Protein 2XZE (pdb70)

Organism: Homo sapiens (NCBI:txid9606)

B-factor: mean 30.26, std 12.92, range [11.94, 80.35]

Secondary structure (DSSP, 8-state):
--TT-TTS-HHHHHHHHHHHHT-----TTS-HHHHHHHHHHHHHHHHHHHHHT-HHHHHHHHHHHHIIIIIIGGGSTTTTT---TTHHHHHHHIIIIIHHHHHHHHHHHHHHHHHHHHHHHHHHHHHHHHHHHHHH--TT-/-TTT-TTS-HHHHHHHHHHHHHT----TTS-HHHHHHHHHHHHHHHHHHHHTT-HHHHHHHHHHHHHIIIIIGGGSTTTTT---TTHHHHHHHIIIIIHHHHHHHHHHHHHHHHHHHHHHHHHHHHHHHHHHHHHHH-/-HHHHHHHHHHHHHHHHHHHHT-/-HHHHHHHHHTHHHHHHHT-

Nearest PDB structures (foldseek):
  2xze-assembly1_B  TM=1.007E+00  e=8.006E-19  Homo sapiens
  1qz2-assembly1_C  TM=6.249E-01  e=1.178E+00  Homo sapiens
  1kt1-assembly1_A  TM=4.012E-01  e=4.754E-01  Saimiri boliviensis
  2ot4-assembly1_A  TM=3.200E-01  e=6.214E+00  Thioalkalivibrio nitratireducens
  2xze-assembly1_B  TM=9.668E-01  e=7.356E-17  Homo sapiens

Structure (mmCIF, N/CA/C/O backbone):
data_2XZE
#
_entry.id   2XZE
#
_cell.length_a   45.970
_cell.length_b   45.970
_cell.length_c   206.910
_cell.angle_alpha   90.00
_cell.angle_beta   90.00
_cell.angle_gamma   90.00
#
_symmetry.space_group_name_H-M   'P 41'
#
loop_
_entity.id
_entity.type
_entity.pdbx_description
1 polymer 'STAM-BINDING PROTEIN'
2 polymer 'CHARGED MULTIVESICULAR BODY PROTEIN 3'
3 water water
#
loop_
_atom_site.group_PDB
_atom_site.id
_atom_site.type_symbol
_atom_site.label_atom_id
_atom_site.label_alt_id
_atom_site.label_comp_id
_atom_site.label_asym_id
_atom_site.label_entity_id
_atom_site.label_seq_id
_atom_site.pdbx_PDB_ins_code
_atom_site.Cartn_x
_atom_site.Cartn_y
_atom_site.Cartn_z
_atom_site.occupancy
_atom_site.B_iso_or_equiv
_atom_site.auth_seq_id
_atom_site.auth_comp_id
_atom_site.auth_asym_id
_atom_site.auth_atom_id
_atom_site.pdbx_PDB_model_num
ATOM 1 N N . SER A 1 2 ? -5.844 22.198 210.652 1.00 62.13 2 SER A N 1
ATOM 2 C CA . SER A 1 2 ? -4.597 22.712 210.099 1.00 62.05 2 SER A CA 1
ATOM 3 C C . SER A 1 2 ? -3.413 21.842 210.507 1.00 61.65 2 SER A C 1
ATOM 4 O O . SER A 1 2 ? -2.921 21.934 211.631 1.00 62.08 2 SER A O 1
ATOM 7 N N . ASP A 1 3 ? -2.960 20.997 209.586 1.00 20.00 3 ASP A N 1
ATOM 8 C CA . ASP A 1 3 ? -1.886 20.054 209.872 1.00 20.00 3 ASP A CA 1
ATOM 9 C C . ASP A 1 3 ? -0.605 20.782 210.268 1.00 20.00 3 ASP A C 1
ATOM 10 O O . ASP A 1 3 ? -0.112 21.637 209.532 1.00 58.01 3 ASP A O 1
ATOM 15 N N . HIS A 1 4 ? -0.071 20.436 211.435 1.00 55.71 4 HIS A N 1
ATOM 16 C CA . HIS A 1 4 ? 1.139 21.077 211.946 1.00 53.07 4 HIS A CA 1
ATOM 17 C C . HIS A 1 4 ? 2.393 20.640 211.170 1.00 51.01 4 HIS A C 1
ATOM 18 O O . HIS A 1 4 ? 3.457 21.248 211.296 1.00 50.77 4 HIS A O 1
ATOM 25 N N . GLY A 1 5 ? 2.265 19.566 210.386 1.00 49.07 5 GLY A N 1
ATOM 26 C CA . GLY A 1 5 ? 3.388 19.029 209.603 1.00 46.13 5 GLY A CA 1
ATOM 27 C C . GLY A 1 5 ? 3.484 19.600 208.190 1.00 43.92 5 GLY A C 1
ATOM 28 O O . GLY A 1 5 ? 4.488 19.400 207.500 1.00 43.93 5 GLY A O 1
ATOM 29 N N . ASP A 1 6 ? 2.437 20.306 207.769 1.00 41.59 6 ASP A N 1
ATOM 30 C CA . ASP A 1 6 ? 2.322 20.802 206.401 1.00 39.20 6 ASP A CA 1
ATOM 31 C C . ASP A 1 6 ? 3.023 22.159 206.282 1.00 37.25 6 ASP A C 1
ATOM 32 O O . ASP A 1 6 ? 2.468 23.191 206.670 1.00 36.92 6 ASP A O 1
ATOM 37 N N . VAL A 1 7 ? 4.232 22.144 205.731 1.00 35.05 7 VAL A N 1
ATOM 38 C CA . VAL A 1 7 ? 5.051 23.367 205.596 1.00 33.87 7 VAL A CA 1
ATOM 39 C C . VAL A 1 7 ? 4.384 24.481 204.766 1.00 33.34 7 VAL A C 1
ATOM 40 O O . VAL A 1 7 ? 4.799 25.637 204.834 1.00 31.94 7 VAL A O 1
ATOM 44 N N . SER A 1 8 ? 3.333 24.149 204.015 1.00 32.87 8 SER A N 1
ATOM 45 C CA . SER A 1 8 ? 2.646 25.173 203.212 1.00 33.12 8 SER A CA 1
ATOM 46 C C . SER A 1 8 ? 1.720 26.050 204.028 1.00 33.45 8 SER A C 1
ATOM 47 O O . SER A 1 8 ? 1.377 27.165 203.601 1.00 33.94 8 SER A O 1
ATOM 50 N N . LEU A 1 9 ? 1.320 25.560 205.211 1.00 33.63 9 LEU A N 1
ATOM 51 C CA . LEU A 1 9 ? 0.393 26.284 206.092 1.00 33.14 9 LEU A CA 1
ATOM 52 C C . LEU A 1 9 ? 1.097 27.398 206.895 1.00 32.51 9 LEU A C 1
ATOM 53 O O . LEU A 1 9 ? 2.280 27.237 207.268 1.00 32.64 9 LEU A O 1
ATOM 58 N N . PRO A 1 10 ? 0.393 28.530 207.144 1.00 31.79 10 PRO A N 1
ATOM 59 C CA . PRO A 1 10 ? 0.965 29.631 207.924 1.00 31.63 10 PRO A CA 1
ATOM 60 C C . PRO A 1 10 ? 1.431 29.106 209.292 1.00 31.09 10 PRO A C 1
ATOM 61 O O . PRO A 1 10 ? 0.688 28.351 209.928 1.00 30.48 10 PRO A O 1
ATOM 65 N N . PRO A 1 11 ? 2.645 29.494 209.726 1.00 31.05 11 PRO A N 1
ATOM 66 C CA . PRO A 1 11 ? 3.192 29.042 211.031 1.00 30.17 11 PRO A CA 1
ATOM 67 C C . PRO A 1 11 ? 2.179 29.097 212.200 1.00 30.62 11 PRO A C 1
ATOM 68 O O . PRO A 1 11 ? 2.116 28.152 213.014 1.00 29.18 11 PRO A O 1
ATOM 72 N N . GLU A 1 12 ? 1.365 30.159 212.264 1.00 30.81 12 GLU A N 1
ATOM 73 C CA . GLU A 1 12 ? 0.411 30.327 213.366 1.00 31.36 12 GLU A CA 1
ATOM 74 C C . GLU A 1 12 ? -0.667 29.282 213.414 1.00 31.12 12 GLU A C 1
ATOM 75 O O . GLU A 1 12 ? -1.116 28.915 214.488 1.00 30.08 12 GLU A O 1
ATOM 81 N N . ASP A 1 13 ? -1.108 28.837 212.239 1.00 30.54 13 ASP A N 1
ATOM 82 C CA . ASP A 1 13 ? -2.128 27.812 212.131 1.00 30.34 13 ASP A CA 1
ATOM 83 C C . ASP A 1 13 ? -1.565 26.477 212.557 1.00 28.74 13 ASP A C 1
ATOM 84 O O . ASP A 1 13 ? -2.275 25.676 213.155 1.00 29.29 13 ASP A O 1
ATOM 89 N N . ARG A 1 14 ? -0.307 26.220 212.205 1.00 26.99 14 ARG A N 1
ATOM 90 C CA . ARG A 1 14 ? 0.345 24.960 212.571 1.00 25.33 14 ARG A CA 1
ATOM 91 C C . ARG A 1 14 ? 0.485 24.857 214.098 1.00 25.14 14 ARG A C 1
ATOM 92 O O . ARG A 1 14 ? 0.244 23.796 214.675 1.00 24.29 14 ARG A O 1
ATOM 100 N N . VAL A 1 15 ? 0.851 25.965 214.737 1.00 25.02 15 VAL A N 1
ATOM 101 C CA . VAL A 1 15 ? 0.956 25.998 216.220 1.00 24.44 15 VAL A CA 1
ATOM 102 C C . VAL A 1 15 ? -0.401 25.862 216.889 1.00 25.39 15 VAL A C 1
ATOM 103 O O . VAL A 1 15 ? -0.543 25.120 217.870 1.00 24.67 15 VAL A O 1
ATOM 107 N N . ARG A 1 16 ? -1.407 26.561 216.359 1.00 26.33 16 ARG A N 1
ATOM 108 C CA . ARG A 1 16 ? -2.774 26.456 216.883 1.00 28.19 16 ARG A CA 1
ATOM 109 C C . ARG A 1 16 ? -3.276 25.022 216.844 1.00 27.97 16 ARG A C 1
ATOM 110 O O . ARG A 1 16 ? -3.977 24.583 217.758 1.00 28.65 16 ARG A O 1
ATOM 118 N N . ALA A 1 17 ? -2.902 24.296 215.795 1.00 26.99 17 ALA A N 1
ATOM 119 C CA . ALA A 1 17 ? -3.312 22.903 215.658 1.00 26.61 17 ALA A CA 1
ATOM 120 C C . ALA A 1 17 ? -2.767 22.140 216.848 1.00 25.85 17 ALA A C 1
ATOM 121 O O . ALA A 1 17 ? -3.492 21.347 217.451 1.00 24.74 17 ALA A O 1
ATOM 123 N N . LEU A 1 18 ? -1.493 22.401 217.183 1.00 24.16 18 LEU A N 1
ATOM 124 C CA . LEU A 1 18 ? -0.841 21.698 218.311 1.00 23.02 18 LEU A CA 1
ATOM 125 C C . LEU A 1 18 ? -1.473 22.021 219.656 1.00 22.41 18 LEU A C 1
ATOM 126 O O . LEU A 1 18 ? -1.665 21.107 220.485 1.00 20.26 18 LEU A O 1
ATOM 131 N N . SER A 1 19 ? -1.808 23.306 219.877 1.00 21.13 19 SER A N 1
ATOM 132 C CA . SER A 1 19 ? -2.427 23.686 221.153 1.00 23.64 19 SER A CA 1
ATOM 133 C C . SER A 1 19 ? -3.842 23.169 221.227 1.00 23.63 19 SER A C 1
ATOM 134 O O . SER A 1 19 ? -4.325 22.867 222.305 1.00 23.91 19 SER A O 1
ATOM 137 N N . GLN A 1 20 ? -4.496 23.055 220.071 1.00 24.94 20 GLN A N 1
ATOM 138 C CA . GLN A 1 20 ? -5.823 22.435 220.009 1.00 26.31 20 GLN A CA 1
ATOM 139 C C . GLN A 1 20 ? -5.771 20.985 220.417 1.00 25.28 20 GLN A C 1
ATOM 140 O O . GLN A 1 20 ? -6.585 20.556 221.236 1.00 26.50 20 GLN A O 1
ATOM 146 N N . LEU A 1 21 ? -4.804 20.233 219.896 1.00 24.72 21 LEU A N 1
ATOM 147 C CA . LEU A 1 21 ? -4.659 18.835 220.298 1.00 24.98 21 LEU A CA 1
ATOM 148 C C . LEU A 1 21 ? -4.353 18.761 221.790 1.00 25.02 21 LEU A C 1
ATOM 149 O O . LEU A 1 21 ? -4.873 17.910 222.480 1.00 24.13 21 LEU A O 1
ATOM 154 N N . GLY A 1 22 ? -3.545 19.700 222.275 1.00 25.10 22 GLY A N 1
ATOM 155 C CA . GLY A 1 22 ? -3.193 19.752 223.688 1.00 25.40 22 GLY A CA 1
ATOM 156 C C . GLY A 1 22 ? -4.372 20.109 224.573 1.00 26.35 22 GLY A C 1
ATOM 157 O O . GLY A 1 22 ? -4.337 19.865 225.764 1.00 27.56 22 GLY A O 1
ATOM 158 N N . SER A 1 23 ? -5.427 20.686 224.006 1.00 25.99 23 SER A N 1
ATOM 159 C CA . SER A 1 23 ? -6.565 21.143 224.787 1.00 26.93 23 SER A CA 1
ATOM 160 C C . SER A 1 23 ? -7.619 20.058 224.953 1.00 27.78 23 SER A C 1
ATOM 161 O O . SER A 1 23 ? -8.602 20.257 225.669 1.00 28.38 23 SER A O 1
ATOM 164 N N . ALA A 1 24 ? -7.406 18.931 224.280 1.00 28.16 24 ALA A N 1
ATOM 165 C CA . ALA A 1 24 ? -8.340 17.792 224.309 1.00 29.40 24 ALA A CA 1
ATOM 166 C C . ALA A 1 24 ? -8.087 16.903 225.542 1.00 29.88 24 ALA A C 1
ATOM 167 O O . ALA A 1 24 ? -7.437 15.846 225.454 1.00 31.36 24 ALA A O 1
ATOM 169 N N . VAL A 1 25 ? -8.588 17.357 226.686 1.00 29.42 25 VAL A N 1
ATOM 170 C CA . VAL A 1 25 ? -8.508 16.626 227.941 1.00 29.91 25 VAL A CA 1
ATOM 171 C C . VAL A 1 25 ? -9.901 16.648 228.510 1.00 29.78 25 VAL A C 1
ATOM 172 O O . VAL A 1 25 ? -10.545 17.703 228.510 1.00 29.60 25 VAL A O 1
ATOM 176 N N . GLU A 1 26 ? -10.339 15.509 229.041 1.00 29.63 26 GLU A N 1
ATOM 177 C CA . GLU A 1 26 ? -11.584 15.461 229.788 1.00 30.55 26 GLU A CA 1
ATOM 178 C C . GLU A 1 26 ? -11.418 14.846 231.173 1.00 29.06 26 GLU A C 1
ATOM 179 O O . GLU A 1 26 ? -10.606 13.939 231.407 1.00 29.16 26 GLU A O 1
ATOM 185 N N . VAL A 1 27 ? -12.184 15.403 232.089 1.00 28.16 27 VAL A N 1
ATOM 186 C CA . VAL A 1 27 ? -12.185 15.013 233.470 1.00 27.30 27 VAL A CA 1
ATOM 187 C C . VAL A 1 27 ? -13.388 14.088 233.690 1.00 26.45 27 VAL A C 1
ATOM 188 O O . VAL A 1 27 ? -14.492 14.350 233.196 1.00 27.03 27 VAL A O 1
ATOM 192 N N . ASN A 1 28 ? -13.148 13.017 234.420 1.00 25.04 28 ASN A N 1
ATOM 193 C CA . ASN A 1 28 ? -14.189 12.057 234.782 1.00 24.89 28 ASN A CA 1
ATOM 194 C C . ASN A 1 28 ? -14.680 12.493 236.167 1.00 24.73 28 ASN A C 1
ATOM 195 O O . ASN A 1 28 ? -13.935 12.430 237.147 1.00 23.96 28 ASN A O 1
ATOM 200 N N . GLU A 1 29 ? -15.925 12.949 236.269 1.00 24.93 29 GLU A N 1
ATOM 201 C CA . GLU A 1 29 ? -16.405 13.458 237.571 1.00 26.34 29 GLU A CA 1
ATOM 202 C C . GLU A 1 29 ? -16.590 12.444 238.698 1.00 25.39 29 GLU A C 1
ATOM 203 O O . GLU A 1 29 ? -16.795 12.830 239.853 1.00 26.09 29 GLU A O 1
ATOM 209 N N . ASP A 1 30 ? -16.520 11.158 238.360 1.00 24.70 30 ASP A N 1
ATOM 210 C CA . ASP A 1 30 ? -16.529 10.100 239.357 1.00 24.21 30 ASP A CA 1
ATOM 211 C C . ASP A 1 30 ? -15.138 9.716 239.880 1.00 24.47 30 ASP A C 1
ATOM 212 O O . ASP A 1 30 ? -14.997 8.812 240.712 1.00 24.56 30 ASP A O 1
ATOM 217 N N . ILE A 1 31 ? -14.120 10.453 239.444 1.00 23.42 31 ILE A N 1
ATOM 218 C CA . ILE A 1 31 ? -12.778 10.286 239.977 1.00 22.99 31 ILE A CA 1
ATOM 219 C C . ILE A 1 31 ? -12.485 11.454 240.947 1.00 23.50 31 ILE A C 1
ATOM 220 O O . ILE A 1 31 ? -12.763 12.597 240.611 1.00 23.83 31 ILE A O 1
ATOM 225 N N . PRO A 1 32 ? -11.949 11.160 242.150 1.00 24.51 32 PRO A N 1
ATOM 226 C CA . PRO A 1 32 ? -11.600 12.277 243.052 1.00 25.02 32 PRO A CA 1
ATOM 227 C C . PRO A 1 32 ? -10.589 13.228 242.378 1.00 23.91 32 PRO A C 1
ATOM 228 O O . PRO A 1 32 ? -9.592 12.754 241.802 1.00 22.25 32 PRO A O 1
ATOM 232 N N . PRO A 1 33 ? -10.873 14.550 242.410 1.00 23.67 33 PRO A N 1
ATOM 233 C CA . PRO A 1 33 ? -9.967 15.568 241.831 1.00 23.75 33 PRO A CA 1
ATOM 234 C C . PRO A 1 33 ? -8.501 15.359 242.280 1.00 22.92 33 PRO A C 1
ATOM 235 O O . PRO A 1 33 ? -7.568 15.532 241.474 1.00 22.04 33 PRO A O 1
ATOM 239 N N . ARG A 1 34 ? -8.295 14.949 243.533 1.00 22.05 34 ARG A N 1
ATOM 240 C CA . ARG A 1 34 ? -6.931 14.712 244.018 1.00 22.05 34 ARG A CA 1
ATOM 241 C C . ARG A 1 34 ? -6.165 13.714 243.134 1.00 20.98 34 ARG A C 1
ATOM 242 O O . ARG A 1 34 ? -4.949 13.855 242.935 1.00 20.86 34 ARG A O 1
ATOM 250 N N . ARG A 1 35 ? -6.857 12.718 242.575 1.00 19.41 35 ARG A N 1
ATOM 251 C CA . ARG A 1 35 ? -6.175 11.764 241.697 1.00 18.85 35 ARG A CA 1
ATOM 252 C C . ARG A 1 35 ? -5.555 12.439 240.467 1.00 18.00 35 ARG A C 1
ATOM 253 O O . ARG A 1 35 ? -4.476 12.028 240.033 1.00 18.41 35 ARG A O 1
ATOM 261 N N . TYR A 1 36 ? -6.239 13.422 239.906 1.00 17.92 36 TYR A N 1
ATOM 262 C CA . TYR A 1 36 ? -5.713 14.177 238.760 1.00 19.07 36 TYR A CA 1
ATOM 263 C C . TYR A 1 36 ? -4.438 14.940 239.140 1.00 19.09 36 TYR A C 1
ATOM 264 O O . TYR A 1 36 ? -3.508 15.043 238.346 1.00 17.56 36 TYR A O 1
ATOM 273 N N . PHE A 1 37 ? -4.385 15.441 240.377 1.00 18.98 37 PHE A N 1
ATOM 274 C CA . PHE A 1 37 ? -3.166 16.133 240.836 1.00 19.00 37 PHE A CA 1
ATOM 275 C C . PHE A 1 37 ? -2.004 15.169 240.857 1.00 19.99 37 PHE A C 1
ATOM 276 O O . PHE A 1 37 ? -0.891 15.531 240.475 1.00 21.88 37 PHE A O 1
ATOM 284 N N . ARG A 1 38 ? -2.237 13.929 241.255 1.00 18.89 38 ARG A N 1
ATOM 285 C CA . ARG A 1 38 ? -1.162 12.954 241.262 1.00 19.40 38 ARG A CA 1
ATOM 286 C C . ARG A 1 38 ? -0.767 12.509 239.849 1.00 19.94 38 ARG A C 1
ATOM 287 O O . ARG A 1 38 ? 0.429 12.330 239.549 1.00 20.55 38 ARG A O 1
ATOM 295 N N . SER A 1 39 ? -1.782 12.253 239.017 1.00 19.05 39 SER A N 1
ATOM 296 C CA . SER A 1 39 ? -1.560 11.831 237.624 1.00 19.73 39 SER A CA 1
ATOM 297 C C . SER A 1 39 ? -0.855 12.915 236.797 1.00 19.85 39 SER A C 1
ATOM 298 O O . SER A 1 39 ? -0.046 12.590 235.903 1.00 20.60 39 SER A O 1
ATOM 301 N N . GLY A 1 40 ? -1.191 14.172 237.090 1.00 20.68 40 GLY A N 1
ATOM 302 C CA . GLY A 1 40 ? -0.601 15.357 236.451 1.00 21.93 40 GLY A CA 1
ATOM 303 C C . GLY A 1 40 ? 0.909 15.368 236.413 1.00 22.92 40 GLY A C 1
ATOM 304 O O . GLY A 1 40 ? 1.525 15.873 235.442 1.00 23.01 40 GLY A O 1
ATOM 305 N N . VAL A 1 41 ? 1.516 14.838 237.470 1.00 22.52 41 VAL A N 1
ATOM 306 C CA . VAL A 1 41 ? 2.975 14.692 237.562 1.00 23.30 41 VAL A CA 1
ATOM 307 C C . VAL A 1 41 ? 3.558 13.942 236.356 1.00 23.23 41 VAL A C 1
ATOM 308 O O . VAL A 1 41 ? 4.564 14.383 235.785 1.00 21.46 41 VAL A O 1
ATOM 312 N N . GLU A 1 42 ? 2.911 12.844 235.927 1.00 22.94 42 GLU A N 1
ATOM 313 C CA . GLU A 1 42 ? 3.410 12.098 234.773 1.00 23.35 42 GLU A CA 1
ATOM 314 C C . GLU A 1 42 ? 3.362 12.925 233.483 1.00 21.43 42 GLU A C 1
ATOM 315 O O . GLU A 1 42 ? 4.232 12.777 232.644 1.00 21.29 42 GLU A O 1
ATOM 321 N N . ILE A 1 43 ? 2.339 13.769 233.312 1.00 19.23 43 ILE A N 1
ATOM 322 C CA . ILE A 1 43 ? 2.180 14.480 232.052 1.00 17.95 43 ILE A CA 1
ATOM 323 C C . ILE A 1 43 ? 3.350 15.452 231.901 1.00 17.43 43 ILE A C 1
ATOM 324 O O . ILE A 1 43 ? 3.964 15.542 230.847 1.00 16.24 43 ILE A O 1
ATOM 329 N N . ILE A 1 44 ? 3.624 16.196 232.973 1.00 18.15 44 ILE A N 1
ATOM 330 C CA . ILE A 1 44 ? 4.689 17.215 232.898 1.00 19.23 44 ILE A CA 1
ATOM 331 C C . ILE A 1 44 ? 6.064 16.548 232.864 1.00 17.98 44 ILE A C 1
ATOM 332 O O . ILE A 1 44 ? 6.975 17.033 232.195 1.00 17.03 44 ILE A O 1
ATOM 337 N N . ARG A 1 45 ? 6.196 15.381 233.502 1.00 17.83 45 ARG A N 1
ATOM 338 C CA . ARG A 1 45 ? 7.446 14.650 233.405 1.00 19.39 45 ARG A CA 1
ATOM 339 C C . ARG A 1 45 ? 7.753 14.195 231.996 1.00 17.94 45 ARG A C 1
ATOM 340 O O . ARG A 1 45 ? 8.893 14.347 231.509 1.00 18.54 45 ARG A O 1
ATOM 348 N N . MET A 1 46 ? 6.750 13.606 231.333 1.00 16.56 46 MET A N 1
ATOM 349 C CA . MET A 1 46 ? 6.896 13.185 229.950 1.00 17.40 46 MET A CA 1
ATOM 350 C C . MET A 1 46 ? 7.174 14.386 229.015 1.00 17.12 46 MET A C 1
ATOM 351 O O . MET A 1 46 ? 7.982 14.274 228.094 1.00 18.09 46 MET A O 1
ATOM 356 N N . ALA A 1 47 ? 6.495 15.496 229.262 1.00 18.08 47 ALA A N 1
ATOM 357 C CA . ALA A 1 47 ? 6.674 16.715 228.442 1.00 17.72 47 ALA A CA 1
ATOM 358 C C . ALA A 1 47 ? 8.161 17.135 228.495 1.00 17.99 47 ALA A C 1
ATOM 359 O O . ALA A 1 47 ? 8.778 17.441 227.457 1.00 17.80 47 ALA A O 1
ATOM 361 N N . SER A 1 48 ? 8.729 17.102 229.699 1.00 17.52 48 SER A N 1
ATOM 362 C CA . SER A 1 48 ? 10.133 17.475 229.899 1.00 18.68 48 SER A CA 1
ATOM 363 C C . SER A 1 48 ? 11.103 16.566 229.083 1.00 18.15 48 SER A C 1
ATOM 364 O O . SER A 1 48 ? 12.097 17.027 228.522 1.00 17.55 48 SER A O 1
ATOM 367 N N . ILE A 1 49 ? 10.812 15.266 229.026 1.00 17.71 49 ILE A N 1
ATOM 368 C CA . ILE A 1 49 ? 11.648 14.310 228.295 1.00 18.41 49 ILE A CA 1
ATOM 369 C C . ILE A 1 49 ? 11.554 14.583 226.786 1.00 16.91 49 ILE A C 1
ATOM 370 O O . ILE A 1 49 ? 12.577 14.668 226.089 1.00 16.95 49 ILE A O 1
ATOM 375 N N . TYR A 1 50 ? 10.338 14.745 226.279 1.00 16.40 50 TYR A N 1
ATOM 376 C CA . TYR A 1 50 ? 10.182 15.051 224.877 1.00 16.53 50 TYR A CA 1
ATOM 377 C C . TYR A 1 50 ? 10.933 16.351 224.542 1.00 17.11 50 TYR A C 1
ATOM 378 O O . TYR A 1 50 ? 11.583 16.418 223.531 1.00 18.44 50 TYR A O 1
ATOM 387 N N . SER A 1 51 ? 10.828 17.332 225.415 1.00 18.18 51 SER A N 1
ATOM 388 C CA . SER A 1 51 ? 11.464 18.637 225.162 1.00 20.41 51 SER A CA 1
ATOM 389 C C . SER A 1 51 ? 12.972 18.405 225.099 1.00 21.56 51 SER A C 1
ATOM 390 O O . SER A 1 51 ? 13.647 18.829 224.139 1.00 22.20 51 SER A O 1
ATOM 393 N N . GLU A 1 52 ? 13.512 17.689 226.089 1.00 21.93 52 GLU A N 1
ATOM 394 C CA . GLU A 1 52 ? 14.960 17.486 226.129 1.00 22.58 52 GLU A CA 1
ATOM 395 C C . GLU A 1 52 ? 15.486 16.691 224.926 1.00 23.37 52 GLU A C 1
ATOM 396 O O . GLU A 1 52 ? 16.589 16.934 224.464 1.00 22.41 52 GLU A O 1
ATOM 402 N N . GLU A 1 53 ? 14.695 15.735 224.437 1.00 22.68 53 GLU A N 1
ATOM 403 C CA . GLU A 1 53 ? 14.991 14.981 223.231 1.00 24.47 53 GLU A CA 1
ATOM 404 C C . GLU A 1 53 ? 14.962 15.789 221.955 1.00 24.40 53 GLU A C 1
ATOM 405 O O . GLU A 1 53 ? 15.457 15.313 220.927 1.00 25.70 53 GLU A O 1
ATOM 411 N N . GLY A 1 54 ? 14.336 16.964 221.991 1.00 24.07 54 GLY A N 1
ATOM 412 C CA . GLY A 1 54 ? 14.197 17.800 220.808 1.00 24.89 54 GLY A CA 1
ATOM 413 C C . GLY A 1 54 ? 12.889 17.609 220.075 1.00 23.82 54 GLY A C 1
ATOM 414 O O . GLY A 1 54 ? 12.678 18.194 219.015 1.00 24.33 54 GLY A O 1
ATOM 415 N N . ASN A 1 55 ? 12.007 16.767 220.623 1.00 22.88 55 ASN A N 1
ATOM 416 C CA . ASN A 1 55 ? 10.660 16.637 220.077 1.00 21.73 55 ASN A CA 1
ATOM 417 C C . ASN A 1 55 ? 9.782 17.710 220.672 1.00 21.19 55 ASN A C 1
ATOM 418 O O . ASN A 1 55 ? 8.959 17.477 221.552 1.00 19.68 55 ASN A O 1
ATOM 423 N N . ILE A 1 56 ? 9.952 18.914 220.143 1.00 20.18 56 ILE A N 1
ATOM 424 C CA . ILE A 1 56 ? 9.280 20.056 220.707 1.00 20.51 56 ILE A CA 1
ATOM 425 C C . ILE A 1 56 ? 7.799 20.110 220.388 1.00 17.83 56 ILE A C 1
ATOM 426 O O . ILE A 1 56 ? 7.036 20.677 221.158 1.00 16.45 56 ILE A O 1
ATOM 431 N N . GLU A 1 57 ? 7.367 19.520 219.262 1.00 18.08 57 GLU A N 1
ATOM 432 C CA . GLU A 1 57 ? 5.929 19.455 219.002 1.00 19.54 57 GLU A CA 1
ATOM 433 C C . GLU A 1 57 ? 5.195 18.633 220.063 1.00 17.72 57 GLU A C 1
ATOM 434 O O . GLU A 1 57 ? 4.164 19.052 220.587 1.00 16.33 57 GLU A O 1
ATOM 440 N N . HIS A 1 58 ? 5.718 17.444 220.362 1.00 17.70 58 HIS A N 1
ATOM 441 C CA . HIS A 1 58 ? 5.047 16.553 221.300 1.00 17.94 58 HIS A CA 1
ATOM 442 C C . HIS A 1 58 ? 5.140 17.151 222.715 1.00 16.25 58 HIS A C 1
ATOM 443 O O . HIS A 1 58 ? 4.185 17.092 223.475 1.00 15.87 58 HIS A O 1
ATOM 450 N N . ALA A 1 59 ? 6.267 17.782 223.025 1.00 15.94 59 ALA A N 1
ATOM 451 C CA . ALA A 1 59 ? 6.422 18.459 224.319 1.00 15.84 59 ALA A CA 1
ATOM 452 C C . ALA A 1 59 ? 5.349 19.553 224.460 1.00 15.11 59 ALA A C 1
ATOM 453 O O . ALA A 1 59 ? 4.691 19.652 225.475 1.00 14.80 59 ALA A O 1
ATOM 455 N N . PHE A 1 60 ? 5.188 20.364 223.425 1.00 15.27 60 PHE A N 1
ATOM 456 C CA . PHE A 1 60 ? 4.226 21.471 223.434 1.00 15.64 60 PHE A CA 1
ATOM 457 C C . PHE A 1 60 ? 2.812 20.960 223.658 1.00 15.16 60 PHE A C 1
ATOM 458 O O . PHE A 1 60 ? 2.057 21.529 224.445 1.00 14.74 60 PHE A O 1
ATOM 466 N N . ILE A 1 61 ? 2.441 19.875 222.969 1.00 15.22 61 ILE A N 1
ATOM 467 C CA . ILE A 1 61 ? 1.122 19.289 223.168 1.00 15.94 61 ILE A CA 1
ATOM 468 C C . ILE A 1 61 ? 0.950 18.912 224.655 1.00 14.54 61 ILE A C 1
ATOM 469 O O . ILE A 1 61 ? -0.045 19.257 225.270 1.00 15.27 61 ILE A O 1
ATOM 474 N N . LEU A 1 62 ? 1.920 18.216 225.213 1.00 13.69 62 LEU A N 1
ATOM 475 C CA . LEU A 1 62 ? 1.819 17.772 226.616 1.00 15.08 62 LEU A CA 1
ATOM 476 C C . LEU A 1 62 ? 1.801 18.900 227.656 1.00 15.38 62 LEU A C 1
ATOM 477 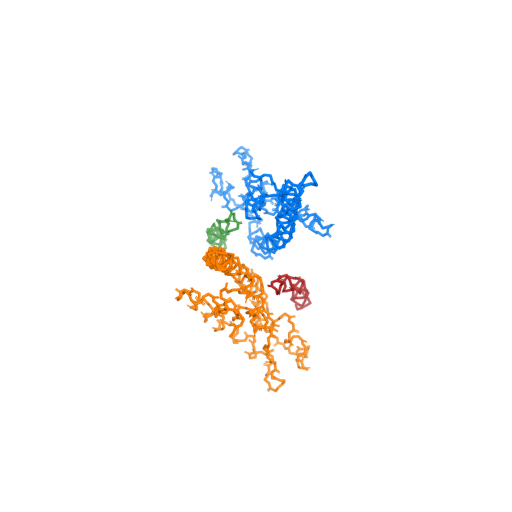O O . LEU A 1 62 ? 1.036 18.825 228.609 1.00 15.88 62 LEU A O 1
ATOM 482 N N . TYR A 1 63 ? 2.602 19.960 227.457 1.00 15.33 63 TYR A N 1
ATOM 483 C CA . TYR A 1 63 ? 2.530 21.101 228.382 1.00 14.99 63 TYR A CA 1
ATOM 484 C C . TYR A 1 63 ? 1.150 21.749 228.297 1.00 14.27 63 TYR A C 1
ATOM 485 O O . TYR A 1 63 ? 0.571 22.121 229.296 1.00 15.54 63 TYR A O 1
ATOM 494 N N . ASN A 1 64 ? 0.596 21.838 227.088 1.00 13.52 64 ASN A N 1
ATOM 495 C CA . ASN A 1 64 ? -0.768 22.357 226.906 1.00 14.21 64 ASN A CA 1
ATOM 496 C C . ASN A 1 64 ? -1.806 21.479 227.597 1.00 15.29 64 ASN A C 1
ATOM 497 O O . ASN A 1 64 ? -2.761 21.981 228.165 1.00 16.12 64 ASN A O 1
ATOM 502 N N . LYS A 1 65 ? -1.602 20.169 227.540 1.00 17.11 65 LYS A N 1
ATOM 503 C CA . LYS A 1 65 ? -2.519 19.232 228.201 1.00 17.75 65 LYS A CA 1
ATOM 504 C C . LYS A 1 65 ? -2.505 19.435 229.718 1.00 17.09 65 LYS A C 1
ATOM 505 O O . LYS A 1 65 ? -3.565 19.523 230.372 1.00 17.78 65 LYS A O 1
ATOM 511 N N . TYR A 1 66 ? -1.303 19.505 230.274 1.00 16.86 66 TYR A N 1
ATOM 512 C CA . TYR A 1 66 ? -1.159 19.730 231.712 1.00 17.03 66 TYR A CA 1
ATOM 513 C C . TYR A 1 66 ? -1.866 21.048 232.105 1.00 17.46 66 TYR A C 1
ATOM 514 O O . TYR A 1 66 ? -2.672 21.086 233.044 1.00 17.85 66 TYR A O 1
ATOM 523 N N . ILE A 1 67 ? -1.560 22.131 231.391 1.00 17.43 67 ILE A N 1
ATOM 524 C CA . ILE A 1 67 ? -2.167 23.423 231.709 1.00 17.58 67 ILE A CA 1
ATOM 525 C C . ILE A 1 67 ? -3.701 23.409 231.555 1.00 18.23 67 ILE A C 1
ATOM 526 O O . ILE A 1 67 ? -4.455 23.905 232.415 1.00 18.13 67 ILE A O 1
ATOM 531 N N . THR A 1 68 ? -4.172 22.823 230.454 1.00 18.42 68 THR A N 1
ATOM 532 C CA . THR A 1 68 ? -5.605 22.684 230.228 1.00 19.47 68 THR A CA 1
ATOM 533 C C . THR A 1 68 ? -6.287 21.927 231.376 1.00 19.26 68 THR A C 1
ATOM 534 O O . THR A 1 68 ? -7.340 22.338 231.853 1.00 19.67 68 THR A O 1
ATOM 538 N N . LEU A 1 69 ? -5.701 20.813 231.778 1.00 19.28 69 LEU A N 1
ATOM 539 C CA . LEU A 1 69 ? -6.219 20.021 232.881 1.00 19.18 69 LEU A CA 1
ATOM 540 C C . LEU A 1 69 ? -6.448 20.879 234.126 1.00 20.15 69 LEU A C 1
ATOM 541 O O . LEU A 1 69 ? -7.578 20.915 234.652 1.00 20.02 69 LEU A O 1
ATOM 546 N N . PHE A 1 70 ? -5.405 21.581 234.590 1.00 18.96 70 PHE A N 1
ATOM 547 C CA . PHE A 1 70 ? -5.509 22.297 235.882 1.00 20.82 70 PHE A CA 1
ATOM 548 C C . PHE A 1 70 ? -6.125 23.687 235.820 1.00 21.70 70 PHE A C 1
ATOM 549 O O . PHE A 1 70 ? -6.692 24.148 236.808 1.00 22.79 70 PHE A O 1
ATOM 557 N N . ILE A 1 71 ? -5.996 24.366 234.680 1.00 22.12 71 ILE A N 1
ATOM 558 C CA . ILE A 1 71 ? -6.536 25.728 234.512 1.00 22.91 71 ILE A CA 1
ATOM 559 C C . ILE A 1 71 ? -8.003 25.740 234.079 1.00 24.30 71 ILE A C 1
ATOM 560 O O . ILE A 1 71 ? -8.828 26.533 234.592 1.00 23.41 71 ILE A O 1
ATOM 565 N N . GLU A 1 72 ? -8.340 24.821 233.172 1.00 24.80 72 GLU A N 1
ATOM 566 C CA . GLU A 1 72 ? -9.635 24.845 232.522 1.00 26.76 72 GLU A CA 1
ATOM 567 C C . GLU A 1 72 ? -10.590 23.723 232.963 1.00 26.17 72 GLU A C 1
ATOM 568 O O . GLU A 1 72 ? -11.724 23.996 233.341 1.00 27.96 72 GLU A O 1
ATOM 574 N N . LYS A 1 73 ? -10.133 22.477 232.966 1.00 25.49 73 LYS A N 1
ATOM 575 C CA . LYS A 1 73 ? -11.089 21.337 233.092 1.00 25.04 73 LYS A CA 1
ATOM 576 C C . LYS A 1 73 ? -11.357 20.943 234.542 1.00 25.00 73 LYS A C 1
ATOM 577 O O . LYS A 1 73 ? -12.517 20.787 234.948 1.00 24.74 73 LYS A O 1
ATOM 583 N N . LEU A 1 74 ? -10.293 20.731 235.313 1.00 24.11 74 LEU A N 1
ATOM 584 C CA . LEU A 1 74 ? -10.455 20.218 236.668 1.00 24.86 74 LEU A CA 1
ATOM 585 C C . LEU A 1 74 ? -11.233 21.163 237.614 1.00 26.49 74 LEU A C 1
ATOM 586 O O . LEU A 1 74 ? -12.017 20.683 238.447 1.00 26.75 74 LEU A O 1
ATOM 591 N N . PRO A 1 75 ? -10.998 22.495 237.518 1.00 28.17 75 PRO A N 1
ATOM 592 C CA . PRO A 1 75 ? -11.865 23.452 238.243 1.00 29.63 75 PRO A CA 1
ATOM 593 C C . PRO A 1 75 ? -13.383 23.345 237.979 1.00 30.89 75 PRO A C 1
ATOM 594 O O . PRO A 1 75 ? -14.170 23.837 238.801 1.00 31.13 75 PRO A O 1
ATOM 598 N N . LYS A 1 76 ? -13.787 22.706 236.875 1.00 31.01 76 LYS A N 1
ATOM 599 C CA . LYS A 1 76 ? -15.209 22.501 236.564 1.00 32.20 76 LYS A CA 1
ATOM 600 C C . LYS A 1 76 ? -15.785 21.197 237.142 1.00 31.65 76 LYS A C 1
ATOM 601 O O . LYS A 1 76 ? -17.005 20.996 237.152 1.00 33.17 76 LYS A O 1
ATOM 607 N N . HIS A 1 77 ? -14.916 20.318 237.624 1.00 31.03 77 HIS A N 1
ATOM 608 C CA . HIS A 1 77 ? -15.330 19.075 238.273 1.00 30.74 77 HIS A CA 1
ATOM 609 C C . HIS A 1 77 ? -16.225 19.417 239.488 1.00 31.82 77 HIS A C 1
ATOM 610 O O . HIS A 1 77 ? -15.911 20.312 240.284 1.00 31.18 77 HIS A O 1
ATOM 617 N N . ARG A 1 78 ? -17.339 18.700 239.626 1.00 32.95 78 ARG A N 1
ATOM 618 C CA . ARG A 1 78 ? -18.329 19.029 240.650 1.00 34.20 78 ARG A CA 1
ATOM 619 C C . ARG A 1 78 ? -17.810 18.990 242.073 1.00 34.52 78 ARG A C 1
ATOM 620 O O . ARG A 1 78 ? -18.339 19.716 242.926 1.00 35.30 78 ARG A O 1
ATOM 628 N N . ASP A 1 79 ? -16.794 18.157 242.351 1.00 34.31 79 ASP A N 1
ATOM 629 C CA . ASP A 1 79 ? -16.261 18.010 243.717 1.00 34.47 79 ASP A CA 1
ATOM 630 C C . ASP A 1 79 ? -15.024 18.879 243.962 1.00 34.26 79 ASP A C 1
ATOM 631 O O . ASP A 1 79 ? -14.420 18.814 245.044 1.00 33.32 79 ASP A O 1
ATOM 636 N N . TYR A 1 80 ? -14.645 19.666 242.959 1.00 34.87 80 TYR A N 1
ATOM 637 C CA . TYR A 1 80 ? -13.398 20.439 243.018 1.00 35.73 80 TYR A CA 1
ATOM 638 C C . TYR A 1 80 ? -13.396 21.459 244.164 1.00 37.07 80 TYR A C 1
ATOM 639 O O . TYR A 1 80 ? -12.457 21.504 244.955 1.00 36.18 80 TYR A O 1
ATOM 648 N N . LYS A 1 81 ? -14.456 22.262 244.233 1.00 39.32 81 LYS A N 1
ATOM 649 C CA . LYS A 1 81 ? -14.578 23.342 245.231 1.00 41.91 81 LYS A CA 1
ATOM 650 C C . LYS A 1 81 ? -14.535 22.849 246.683 1.00 42.38 81 LYS A C 1
ATOM 651 O O . LYS A 1 81 ? -13.925 23.499 247.540 1.00 43.54 81 LYS A O 1
ATOM 657 N N . SER A 1 82 ? -15.158 21.705 246.956 1.00 42.50 82 SER A N 1
ATOM 658 C CA . SER A 1 82 ? -15.144 21.119 248.298 1.00 42.88 82 SER A CA 1
ATOM 659 C C . SER A 1 82 ? -13.940 20.203 248.583 1.00 42.69 82 SER A C 1
ATOM 660 O O . SER A 1 82 ? -13.765 19.738 249.709 1.00 42.93 82 SER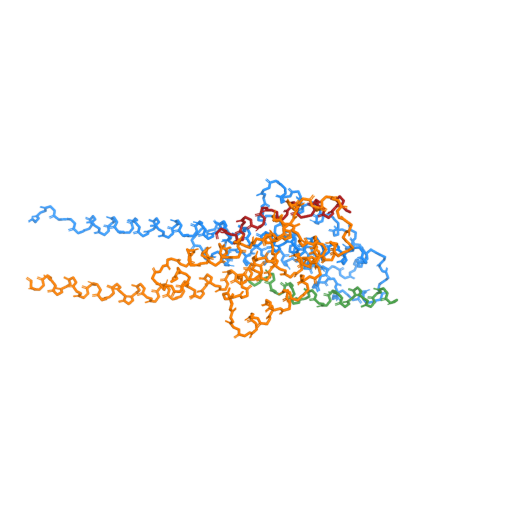 A O 1
ATOM 663 N N . ALA A 1 83 ? -13.115 19.926 247.573 1.00 42.00 83 ALA A N 1
ATOM 664 C CA . ALA A 1 83 ? -12.014 18.988 247.765 1.00 40.94 83 ALA A CA 1
ATOM 665 C C . ALA A 1 83 ? -10.836 19.640 248.470 1.00 40.50 83 ALA A C 1
ATOM 666 O O . ALA A 1 83 ? -10.422 20.741 248.132 1.00 41.11 83 ALA A O 1
ATOM 668 N N . VAL A 1 84 ? -10.309 18.965 249.473 1.00 39.91 84 VAL A N 1
ATOM 669 C CA . VAL A 1 84 ? -9.116 19.449 250.158 1.00 39.13 84 VAL A CA 1
ATOM 670 C C . VAL A 1 84 ? -7.902 18.742 249.532 1.00 37.73 84 VAL A C 1
ATOM 671 O O . VAL A 1 84 ? -7.776 17.516 249.597 1.00 37.93 84 VAL A O 1
ATOM 675 N N . ILE A 1 85 ? -7.043 19.521 248.870 1.00 35.34 85 ILE A N 1
ATOM 676 C CA . ILE A 1 85 ? -5.974 18.943 248.059 1.00 33.30 85 ILE A CA 1
ATOM 677 C C . ILE A 1 85 ? -4.626 19.550 248.439 1.00 32.30 85 ILE A C 1
ATOM 678 O O . ILE A 1 85 ? -4.277 20.624 247.940 1.00 31.32 85 ILE A O 1
ATOM 683 N N . PRO A 1 86 ? -3.875 18.866 249.322 1.00 31.37 86 PRO A N 1
ATOM 684 C CA . PRO A 1 86 ? -2.520 19.294 249.690 1.00 30.80 86 PRO A CA 1
ATOM 685 C C . PRO A 1 86 ? -1.621 19.555 248.474 1.00 30.47 86 PRO A C 1
ATOM 686 O O . PRO A 1 86 ? -0.796 20.480 248.502 1.00 30.37 86 PRO A O 1
ATOM 690 N N . GLU A 1 87 ? -1.808 18.767 247.410 1.00 29.35 87 GLU A N 1
ATOM 691 C CA . GLU A 1 87 ? -0.951 18.824 246.214 1.00 29.34 87 GLU A CA 1
ATOM 692 C C . GLU A 1 87 ? -1.127 20.117 245.414 1.00 28.60 87 GLU A C 1
ATOM 693 O O . GLU A 1 87 ? -0.314 20.421 244.522 1.00 28.41 87 GLU A O 1
ATOM 699 N N . LYS A 1 88 ? -2.190 20.863 245.692 1.00 27.63 88 LYS A N 1
ATOM 700 C CA . LYS A 1 88 ? -2.529 21.986 244.846 1.00 27.89 88 LYS A CA 1
ATOM 701 C C . LYS A 1 88 ? -1.482 23.107 244.863 1.00 28.34 88 LYS A C 1
ATOM 702 O O . LYS A 1 88 ? -1.186 23.707 243.825 1.00 27.81 88 LYS A O 1
ATOM 708 N N . LYS A 1 89 ? -0.960 23.418 246.042 1.00 28.71 89 LYS A N 1
ATOM 709 C CA . LYS A 1 89 ? 0.029 24.486 246.174 1.00 30.32 89 LYS A CA 1
ATOM 710 C C . LYS A 1 89 ? 1.245 24.221 245.266 1.00 28.49 89 LYS A C 1
ATOM 711 O O . LYS A 1 89 ? 1.633 25.093 244.483 1.00 28.51 89 LYS A O 1
ATOM 717 N N . ASP A 1 90 ? 1.817 23.019 245.342 1.00 27.87 90 ASP A N 1
ATOM 718 C CA . ASP A 1 90 ? 2.942 22.649 244.493 1.00 27.99 90 ASP A CA 1
ATOM 719 C C . ASP A 1 90 ? 2.561 22.595 242.989 1.00 26.58 90 ASP A C 1
ATOM 720 O O . ASP A 1 90 ? 3.384 22.936 242.124 1.00 25.54 90 ASP A O 1
ATOM 725 N N . THR A 1 91 ? 1.326 22.179 242.687 1.00 24.76 91 THR A N 1
ATOM 726 C CA . THR A 1 91 ? 0.854 22.209 241.289 1.00 23.61 91 THR A CA 1
ATOM 727 C C . THR A 1 91 ? 0.788 23.634 240.721 1.00 23.83 91 THR A C 1
ATOM 728 O O . THR A 1 91 ? 1.216 23.878 239.588 1.00 22.53 91 THR A O 1
ATOM 732 N N . VAL A 1 92 ? 0.249 24.557 241.511 1.00 24.59 92 VAL A N 1
ATOM 733 C CA . VAL A 1 92 ? 0.208 25.980 241.139 1.00 24.64 92 VAL A CA 1
ATOM 734 C C . VAL A 1 92 ? 1.608 26.522 240.907 1.00 24.48 92 VAL A C 1
ATOM 735 O O . VAL A 1 92 ? 1.815 27.270 239.956 1.00 23.79 92 VAL A O 1
ATOM 739 N N . LYS A 1 93 ? 2.565 26.126 241.743 1.00 24.66 93 LYS A N 1
ATOM 740 C CA . LYS A 1 93 ? 3.982 26.480 241.534 1.00 25.50 93 LYS A CA 1
ATOM 741 C C . LYS A 1 93 ? 4.527 25.920 240.213 1.00 24.72 93 LYS A C 1
ATOM 742 O O . LYS A 1 93 ? 5.151 26.643 239.434 1.00 22.84 93 LYS A O 1
ATOM 748 N N . LYS A 1 94 ? 4.285 24.628 239.950 1.00 22.66 94 LYS A N 1
ATOM 749 C CA . LYS A 1 94 ? 4.740 24.037 238.700 1.00 22.49 94 LYS A CA 1
ATOM 750 C C . LYS A 1 94 ? 4.110 24.719 237.484 1.00 20.90 94 LYS A C 1
ATOM 751 O O . LYS A 1 94 ? 4.793 24.902 236.473 1.00 19.53 94 LYS A O 1
ATOM 757 N N . LEU A 1 95 ? 2.827 25.065 237.578 1.00 19.45 95 LEU A N 1
ATOM 758 C CA . LEU A 1 95 ? 2.123 25.741 236.483 1.00 19.11 95 LEU A CA 1
ATOM 759 C C . LEU A 1 95 ? 2.813 27.064 236.110 1.00 20.98 95 LEU A C 1
ATOM 760 O O . LEU A 1 95 ? 3.101 27.349 234.919 1.00 18.42 95 LEU A O 1
ATOM 765 N N . LYS A 1 96 ? 3.123 27.819 237.166 1.00 21.63 96 LYS A N 1
ATOM 766 C CA . LYS A 1 96 ? 3.692 29.163 237.035 1.00 23.15 96 LYS A CA 1
ATOM 767 C C . LYS A 1 96 ? 5.108 29.098 236.617 1.00 22.54 96 LYS A C 1
ATOM 768 O O . LYS A 1 96 ? 5.527 29.784 235.680 1.00 23.65 96 LYS A O 1
ATOM 774 N N . GLU A 1 97 ? 5.875 28.290 237.315 1.00 22.60 97 GLU A N 1
ATOM 775 C CA . GLU A 1 97 ? 7.319 28.319 237.141 1.00 23.32 97 GLU A CA 1
ATOM 776 C C . GLU A 1 97 ? 7.888 27.373 236.071 1.00 22.26 97 GLU A C 1
ATOM 777 O O . GLU A 1 97 ? 9.015 27.547 235.606 1.00 22.91 97 GLU A O 1
ATOM 783 N N . ILE A 1 98 ? 7.094 26.375 235.697 1.00 19.70 98 ILE A N 1
ATOM 784 C CA . ILE A 1 98 ? 7.539 25.342 234.772 1.00 18.99 98 ILE A CA 1
ATOM 785 C C . ILE A 1 98 ? 6.653 25.304 233.531 1.00 17.23 98 ILE A C 1
ATOM 786 O O . ILE A 1 98 ? 7.086 25.670 232.438 1.00 17.00 98 ILE A O 1
ATOM 791 N N . ALA A 1 99 ? 5.412 24.862 233.706 1.00 16.28 99 ALA A N 1
ATOM 792 C CA . ALA A 1 99 ? 4.560 24.478 232.551 1.00 16.74 99 ALA A CA 1
ATOM 793 C C . ALA A 1 99 ? 4.323 25.659 231.611 1.00 16.11 99 ALA A C 1
ATOM 794 O O . ALA A 1 99 ? 4.546 25.535 230.397 1.00 16.28 99 ALA A O 1
ATOM 796 N N . PHE A 1 100 ? 3.879 26.776 232.167 1.00 15.99 100 PHE A N 1
ATOM 797 C CA . PHE A 1 100 ? 3.618 27.949 231.310 1.00 16.34 100 PHE A CA 1
ATOM 798 C C . PHE A 1 100 ? 4.899 28.445 230.617 1.00 15.25 100 PHE A C 1
ATOM 799 O O . PHE A 1 100 ? 4.898 28.603 229.394 1.00 15.45 100 PHE A O 1
ATOM 807 N N . PRO A 1 101 ? 5.996 28.693 231.368 1.00 17.31 101 PRO A N 1
ATOM 808 C CA . PRO A 1 101 ? 7.260 29.146 230.703 1.00 17.60 101 PRO A CA 1
ATOM 809 C C . PRO A 1 101 ? 7.791 28.179 229.620 1.00 16.73 101 PRO A C 1
ATOM 810 O O . PRO A 1 101 ? 8.185 28.624 228.539 1.00 16.08 101 PRO A O 1
ATOM 814 N N . LYS A 1 102 ? 7.774 26.867 229.888 1.00 16.25 102 LYS A N 1
ATOM 815 C CA . LYS A 1 102 ? 8.125 25.879 228.877 1.00 16.38 102 LYS A CA 1
ATOM 816 C C . LYS A 1 102 ? 7.188 25.903 227.661 1.00 14.64 102 LYS A C 1
ATOM 817 O O . LYS A 1 102 ? 7.671 25.913 226.537 1.00 15.66 102 LYS A O 1
ATOM 823 N N . ALA A 1 103 ? 5.880 25.975 227.887 1.00 15.20 103 ALA A N 1
ATOM 824 C CA . ALA A 1 103 ? 4.883 26.017 226.796 1.00 14.68 103 ALA A CA 1
ATOM 825 C C . ALA A 1 103 ? 5.172 27.265 225.923 1.00 15.94 103 ALA A C 1
ATOM 826 O O . ALA A 1 103 ? 5.271 27.166 224.706 1.00 14.32 103 ALA A O 1
ATOM 828 N N . GLU A 1 104 ? 5.426 28.399 226.588 1.00 15.58 104 GLU A N 1
ATOM 829 C CA . GLU A 1 104 ? 5.652 29.688 225.915 1.00 16.24 104 GLU A CA 1
ATOM 830 C C . GLU A 1 104 ? 6.960 29.690 225.154 1.00 15.75 104 GLU A C 1
ATOM 831 O O . GLU A 1 104 ? 7.004 30.122 223.975 1.00 16.00 104 GLU A O 1
ATOM 837 N N . GLU A 1 105 ? 8.018 29.166 225.775 1.00 14.79 105 GLU A N 1
ATOM 838 C CA . GLU A 1 105 ? 9.310 28.992 225.130 1.00 16.01 105 GLU A CA 1
ATOM 839 C C . GLU A 1 105 ? 9.157 28.137 223.851 1.00 15.71 105 GLU A C 1
ATOM 840 O O . GLU A 1 105 ? 9.604 28.496 222.762 1.00 15.75 105 GLU A O 1
ATOM 846 N N . LEU A 1 106 ? 8.491 26.988 223.995 1.00 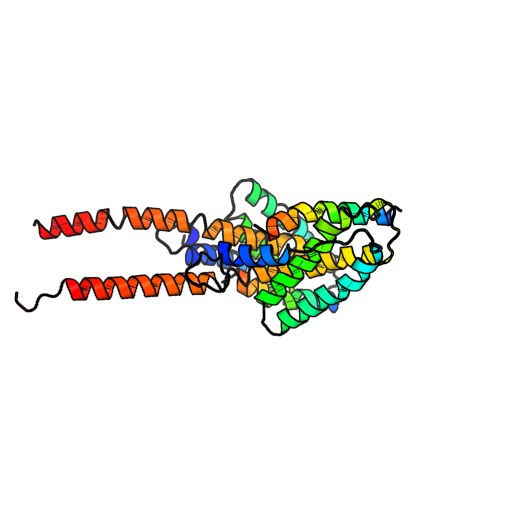15.21 106 LEU A N 1
ATOM 847 C CA . LEU A 1 106 ? 8.264 26.117 222.854 1.00 15.27 106 LEU A CA 1
ATOM 848 C C . LEU A 1 106 ? 7.427 26.758 221.769 1.00 14.69 106 LEU A C 1
ATOM 849 O O . LEU A 1 106 ? 7.707 26.517 220.595 1.00 16.98 106 LEU A O 1
ATOM 854 N N . LYS A 1 107 ? 6.437 27.571 222.146 1.00 15.91 107 LYS A N 1
ATOM 855 C CA . LYS A 1 107 ? 5.597 28.231 221.146 1.00 16.82 107 LYS A CA 1
ATOM 856 C C . LYS A 1 107 ? 6.492 29.117 220.270 1.00 16.89 107 LYS A C 1
ATOM 857 O O . LYS A 1 107 ? 6.376 29.110 219.016 1.00 16.45 107 LYS A O 1
ATOM 863 N N . ALA A 1 108 ? 7.391 29.866 220.925 1.00 17.50 108 ALA A N 1
ATOM 864 C CA . ALA A 1 108 ? 8.334 30.733 220.215 1.00 18.75 108 ALA A CA 1
ATOM 865 C C . ALA A 1 108 ? 9.277 29.948 219.302 1.00 19.53 108 ALA A C 1
ATOM 866 O O . ALA A 1 108 ? 9.543 30.350 218.136 1.00 19.69 108 ALA A O 1
ATOM 868 N N A GLU A 1 109 ? 9.768 28.824 219.810 0.50 19.27 109 GLU A N 1
ATOM 869 N N B GLU A 1 109 ? 9.790 28.820 219.797 0.50 19.43 109 GLU A N 1
ATOM 870 C CA A GLU A 1 109 ? 10.690 27.991 219.066 0.50 20.09 109 GLU A CA 1
ATOM 871 C CA B GLU A 1 109 ? 10.738 28.002 219.032 0.50 20.30 109 GLU A CA 1
ATOM 872 C C A GLU A 1 109 ? 9.996 27.432 217.817 0.50 19.90 109 GLU A C 1
ATOM 873 C C B GLU A 1 109 ? 10.043 27.334 217.826 0.50 20.06 109 GLU A C 1
ATOM 874 O O A GLU A 1 109 ? 10.548 27.472 216.711 0.50 20.09 109 GLU A O 1
ATOM 875 O O B GLU A 1 109 ? 10.651 27.207 216.753 0.50 20.04 109 GLU A O 1
ATOM 886 N N . LEU A 1 110 ? 8.799 26.892 218.029 1.00 19.73 110 LEU A N 1
ATOM 887 C CA . LEU A 1 110 ? 7.957 26.369 216.936 1.00 21.22 110 LEU A CA 1
ATOM 888 C C . LEU A 1 110 ? 7.652 27.433 215.876 1.00 21.25 110 LEU A C 1
ATOM 889 O O . LEU A 1 110 ? 7.797 27.157 214.675 1.00 22.03 110 LEU A O 1
ATOM 894 N N . LEU A 1 111 ? 7.205 28.619 216.298 1.00 22.67 111 LEU A N 1
ATOM 895 C CA . LEU A 1 111 ? 7.006 29.756 215.353 1.00 23.33 111 LEU A CA 1
ATOM 896 C C . LEU A 1 111 ? 8.259 30.067 214.545 1.00 24.71 111 LEU A C 1
ATOM 897 O O . LEU A 1 111 ? 8.182 30.232 213.298 1.00 25.45 111 LEU A O 1
ATOM 902 N N . LYS A 1 112 ? 9.415 30.132 215.208 1.00 24.54 112 LYS A N 1
ATOM 903 C CA . LYS A 1 112 ? 10.679 30.328 214.495 1.00 26.20 112 LYS A CA 1
ATOM 904 C C . LYS A 1 112 ? 10.942 29.234 213.433 1.00 26.48 112 LYS A C 1
ATOM 905 O O . LYS A 1 112 ? 11.206 29.545 212.251 1.00 26.55 112 LYS A O 1
ATOM 911 N N A ARG A 1 113 ? 10.882 27.967 213.839 0.39 25.75 113 ARG A N 1
ATOM 912 N N B ARG A 1 113 ? 10.866 27.981 213.870 0.61 25.92 113 ARG A N 1
ATOM 913 C CA A ARG A 1 113 ? 11.145 26.856 212.916 0.39 25.95 113 ARG A CA 1
ATOM 914 C CA B ARG A 1 113 ? 11.069 26.794 213.037 0.61 26.90 113 ARG A CA 1
ATOM 915 C C A ARG A 1 113 ? 10.145 26.830 211.767 0.39 25.65 113 ARG A C 1
ATOM 916 C C B ARG A 1 113 ? 10.152 26.803 211.824 0.61 25.96 113 ARG A C 1
ATOM 917 O O A ARG A 1 113 ? 10.537 26.703 210.607 0.39 25.87 113 ARG A O 1
ATOM 918 O O B ARG A 1 113 ? 10.603 26.675 210.689 0.61 26.30 113 ARG A O 1
ATOM 933 N N . TYR A 1 114 ? 8.862 26.952 212.088 1.00 25.77 114 TYR A N 1
ATOM 934 C CA . TYR A 1 114 ? 7.828 26.885 211.059 1.00 25.89 114 TYR A CA 1
ATOM 935 C C . TYR A 1 114 ? 7.921 28.048 210.081 1.00 26.87 114 TYR A C 1
ATOM 936 O O . TYR A 1 114 ? 7.688 27.866 208.882 1.00 26.73 114 TYR A O 1
ATOM 945 N N . THR A 1 115 ? 8.251 29.229 210.593 1.00 27.22 115 THR A N 1
ATOM 946 C CA . THR A 1 115 ? 8.430 30.429 209.751 1.00 28.26 115 THR A CA 1
ATOM 947 C C . THR A 1 115 ? 9.513 30.230 208.692 1.00 28.12 115 THR A C 1
ATOM 948 O O . THR A 1 115 ? 9.312 30.582 207.500 1.00 28.48 115 THR A O 1
ATOM 952 N N . LYS A 1 116 ? 10.628 29.639 209.107 1.00 27.58 116 LYS A N 1
ATOM 953 C CA . LYS A 1 116 ? 11.722 29.325 208.216 1.00 28.86 116 LYS A CA 1
ATOM 954 C C . LYS A 1 116 ? 11.260 28.317 207.154 1.00 28.74 116 LYS A C 1
ATOM 955 O O . LYS A 1 116 ? 11.593 28.461 205.964 1.00 29.00 116 LYS A O 1
ATOM 961 N N . GLU A 1 117 ? 10.482 27.317 207.574 1.00 27.97 117 GLU A N 1
ATOM 962 C CA . GLU A 1 117 ? 9.945 26.322 206.630 1.00 28.33 117 GLU A CA 1
ATOM 963 C C . GLU A 1 117 ? 8.995 26.948 205.616 1.00 27.62 117 GLU A C 1
ATOM 964 O O . GLU A 1 117 ? 9.078 26.659 204.419 1.00 28.50 117 GLU A O 1
ATOM 970 N N . TYR A 1 118 ? 8.085 27.773 206.115 1.00 27.72 118 TYR A N 1
ATOM 971 C CA . TYR A 1 118 ? 7.091 28.467 205.328 1.00 28.50 118 TYR A CA 1
ATOM 972 C C . TYR A 1 118 ? 7.749 29.351 204.272 1.00 29.55 118 TYR A C 1
ATOM 973 O O . TYR A 1 118 ? 7.359 29.321 203.106 1.00 28.92 118 TYR A O 1
ATOM 982 N N . THR A 1 119 ? 8.754 30.126 204.672 1.00 30.00 119 THR A N 1
ATOM 983 C CA . THR A 1 119 ? 9.362 31.088 203.747 1.00 31.57 119 THR A CA 1
ATOM 984 C C . THR A 1 119 ? 10.183 30.383 202.677 1.00 31.78 119 THR A C 1
ATOM 985 O O . THR A 1 119 ? 10.103 30.738 201.493 1.00 31.91 119 THR A O 1
ATOM 989 N N . GLU A 1 120 ? 10.928 29.359 203.073 1.00 31.26 120 GLU A N 1
ATOM 990 C CA . GLU A 1 120 ? 11.670 28.572 202.108 1.00 32.31 120 GLU A CA 1
ATOM 991 C C . GLU A 1 120 ? 10.734 27.862 201.133 1.00 32.01 120 GLU A C 1
ATOM 992 O O . GLU A 1 120 ? 11.015 27.795 199.919 1.00 31.28 120 GLU A O 1
ATOM 998 N N . TYR A 1 121 ? 9.636 27.335 201.661 1.00 31.11 121 TYR A N 1
ATOM 999 C CA . TYR A 1 121 ? 8.669 26.640 200.832 1.00 31.51 121 TYR A CA 1
ATOM 1000 C C . TYR A 1 121 ? 8.068 27.608 199.799 1.00 31.42 121 TYR A C 1
ATOM 1001 O O . TYR A 1 121 ? 8.066 27.309 198.598 1.00 30.08 121 TYR A O 1
ATOM 1010 N N . ASN A 1 122 ? 7.597 28.765 200.263 1.00 30.92 122 ASN A N 1
ATOM 1011 C CA . ASN A 1 122 ? 7.044 29.783 199.370 1.00 32.09 122 ASN A CA 1
ATOM 1012 C C . ASN A 1 122 ? 8.057 30.273 198.322 1.00 32.57 122 ASN A C 1
ATOM 1013 O O . ASN A 1 122 ? 7.696 30.443 197.154 1.00 32.03 122 ASN A O 1
ATOM 1018 N N . GLU A 1 123 ? 9.323 30.440 198.718 1.00 32.82 123 GLU A N 1
ATOM 1019 C CA . GLU A 1 123 ? 10.379 30.848 197.770 1.00 34.14 123 GLU A CA 1
ATOM 1020 C C . GLU A 1 123 ? 10.577 29.801 196.678 1.00 32.86 123 GLU A C 1
ATOM 1021 O O . GLU A 1 123 ? 10.637 30.137 195.482 1.00 31.73 123 GLU A O 1
ATOM 1027 N N . GLU A 1 124 ? 10.646 28.537 197.096 1.00 31.43 124 GLU A N 1
ATOM 1028 C CA . GLU A 1 124 ? 10.762 27.419 196.182 1.00 31.18 124 GLU A CA 1
ATOM 1029 C C . GLU A 1 124 ? 9.575 27.361 195.207 1.00 28.57 124 GLU A C 1
ATOM 1030 O O . GLU A 1 124 ? 9.783 27.163 194.012 1.00 27.19 124 GLU A O 1
ATOM 1036 N N . LYS A 1 125 ? 8.347 27.525 195.704 1.00 26.18 125 LYS A N 1
ATOM 1037 C CA . LYS A 1 125 ? 7.183 27.459 194.819 1.00 25.14 125 LYS A CA 1
ATOM 1038 C C . LYS A 1 125 ? 7.242 28.586 193.797 1.00 24.85 125 LYS A C 1
ATOM 1039 O O . LYS A 1 125 ? 6.914 28.384 192.625 1.00 23.93 125 LYS A O 1
ATOM 1045 N N . LYS A 1 126 ? 7.677 29.756 194.243 1.00 24.13 126 LYS A N 1
ATOM 1046 C CA . LYS A 1 126 ? 7.784 30.922 193.357 1.00 26.62 126 LYS A CA 1
ATOM 1047 C C . LYS A 1 126 ? 8.776 30.663 192.228 1.00 25.56 126 LYS A C 1
ATOM 1048 O O . LYS A 1 126 ? 8.456 30.864 191.044 1.00 24.51 126 LYS A O 1
ATOM 1054 N N . LYS A 1 127 ? 9.969 30.216 192.603 1.00 24.64 127 LYS A N 1
ATOM 1055 C CA . LYS A 1 127 ? 11.028 29.892 191.656 1.00 24.72 127 LYS A CA 1
ATOM 1056 C C . LYS A 1 127 ? 10.592 28.817 190.648 1.00 23.35 127 LYS A C 1
ATOM 1057 O O . LYS A 1 127 ? 10.853 28.943 189.439 1.00 22.72 127 LYS A O 1
ATOM 1063 N N . GLU A 1 128 ? 9.943 27.758 191.134 1.00 20.63 128 GLU A N 1
ATOM 1064 C CA . GLU A 1 128 ? 9.424 26.703 190.239 1.00 20.38 128 GLU A CA 1
ATOM 1065 C C . GLU A 1 128 ? 8.384 27.244 189.261 1.00 18.91 128 GLU A C 1
ATOM 1066 O O . GLU A 1 128 ? 8.432 26.924 188.056 1.00 17.93 128 GLU A O 1
ATOM 1072 N N . ALA A 1 129 ? 7.458 28.054 189.763 1.00 18.28 129 ALA A N 1
ATOM 1073 C CA . ALA A 1 129 ? 6.442 28.677 188.867 1.00 18.22 129 ALA A CA 1
ATOM 1074 C C . ALA A 1 129 ? 7.091 29.575 187.803 1.00 18.73 129 ALA A C 1
ATOM 1075 O O . ALA A 1 129 ? 6.692 29.545 186.623 1.00 17.98 129 ALA A O 1
ATOM 1077 N N . GLU A 1 130 ? 8.066 30.374 188.211 1.00 19.22 130 GLU A N 1
ATOM 1078 C CA . GLU A 1 130 ? 8.801 31.252 187.300 1.00 22.04 130 GLU A CA 1
ATOM 1079 C C . GLU A 1 130 ? 9.535 30.473 186.202 1.00 20.75 130 GLU A C 1
ATOM 1080 O O . GLU A 1 130 ? 9.484 30.851 185.026 1.00 19.20 130 GLU A O 1
ATOM 1086 N N . GLU A 1 131 ? 10.205 29.381 186.587 1.00 20.00 131 GLU A N 1
ATOM 1087 C CA . GLU A 1 131 ? 10.870 28.536 185.640 1.00 20.52 131 GLU A CA 1
ATOM 1088 C C . GLU A 1 131 ? 9.880 27.949 184.613 1.00 17.82 131 GLU A C 1
ATOM 1089 O O . GLU A 1 131 ? 10.185 27.880 183.404 1.00 17.37 131 GLU A O 1
ATOM 1095 N N . LEU A 1 132 ? 8.718 27.491 185.094 1.00 16.83 132 LEU A N 1
ATOM 1096 C CA . LEU A 1 132 ? 7.701 26.901 184.225 1.00 16.81 132 LEU A CA 1
ATOM 1097 C C . LEU A 1 132 ? 7.197 27.978 183.229 1.00 15.56 132 LEU A C 1
ATOM 1098 O O . LEU A 1 132 ? 7.083 27.702 182.032 1.00 14.42 132 LEU A O 1
ATOM 1103 N N . ALA A 1 133 ? 6.879 29.168 183.745 1.00 15.94 133 ALA A N 1
ATOM 1104 C CA . ALA A 1 133 ? 6.435 30.301 182.910 1.00 18.39 133 ALA A CA 1
ATOM 1105 C C . ALA A 1 133 ? 7.466 30.597 181.804 1.00 18.63 133 ALA A C 1
ATOM 1106 O O . ALA A 1 133 ? 7.132 30.740 180.627 1.00 18.65 133 ALA A O 1
ATOM 1108 N N . ARG A 1 134 ? 8.738 30.652 182.192 1.00 18.59 134 ARG A N 1
ATOM 1109 C CA . ARG A 1 134 ? 9.838 30.948 181.273 1.00 19.28 134 ARG A CA 1
ATOM 1110 C C . ARG A 1 134 ? 9.876 29.895 180.189 1.00 18.80 134 ARG A C 1
ATOM 1111 O O . ARG A 1 134 ? 9.935 30.242 178.991 1.00 18.54 134 ARG A O 1
ATOM 1119 N N . ASN A 1 135 ? 9.791 28.624 180.586 1.00 18.46 135 ASN A N 1
ATOM 1120 C CA . ASN A 1 135 ? 9.714 27.519 179.602 1.00 20.76 135 ASN A CA 1
ATOM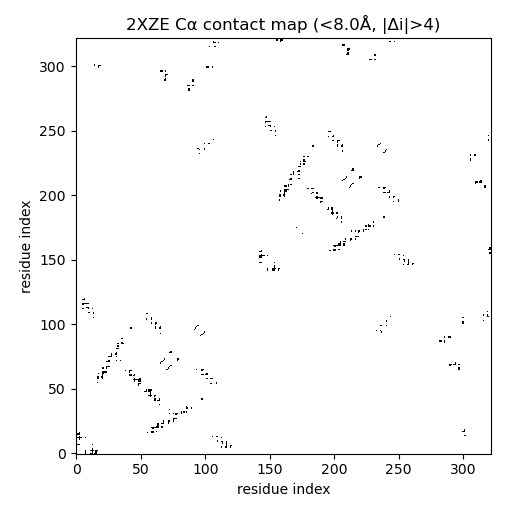 1121 C C . ASN A 1 135 ? 8.539 27.613 178.627 1.00 20.52 135 ASN A C 1
ATOM 1122 O O . ASN A 1 135 ? 8.707 27.290 177.448 1.00 21.24 135 ASN A O 1
ATOM 1127 N N . MET A 1 136 ? 7.391 28.110 179.092 1.00 20.14 136 MET A N 1
ATOM 1128 C CA . MET A 1 136 ? 6.226 28.339 178.232 1.00 19.69 136 MET A CA 1
ATOM 1129 C C . MET A 1 136 ? 6.464 29.471 177.233 1.00 19.42 136 MET A C 1
ATOM 1130 O O . MET A 1 136 ? 5.951 29.428 176.094 1.00 18.76 136 MET A O 1
ATOM 1135 N N . ALA A 1 137 ? 7.192 30.506 177.661 1.00 18.16 137 ALA A N 1
ATOM 1136 C CA . ALA A 1 137 ? 7.477 31.651 176.793 1.00 19.76 137 ALA A CA 1
ATOM 1137 C C . ALA A 1 137 ? 8.444 31.308 175.637 1.00 20.24 137 ALA A C 1
ATOM 1138 O O . ALA A 1 137 ? 8.302 31.808 174.540 1.00 20.55 137 ALA A O 1
ATOM 1140 N N . ILE A 1 138 ? 9.441 30.463 175.897 1.00 20.43 138 ILE A N 1
ATOM 1141 C CA . ILE A 1 138 ? 10.432 30.145 174.879 1.00 21.33 138 ILE A CA 1
ATOM 1142 C C . ILE A 1 138 ? 9.770 29.474 173.687 1.00 22.31 138 ILE A C 1
ATOM 1143 O O . ILE A 1 138 ? 9.022 28.530 173.862 1.00 23.16 138 ILE A O 1
ATOM 1148 N N . GLN A 1 139 ? 10.013 29.999 172.491 1.00 22.86 139 GLN A N 1
ATOM 1149 C CA . GLN A 1 139 ? 9.354 29.492 171.287 1.00 25.37 139 GLN A CA 1
ATOM 1150 C C . GLN A 1 139 ? 10.401 29.426 170.179 1.00 26.89 139 GLN A C 1
ATOM 1151 O O . GLN A 1 139 ? 10.598 30.401 169.466 1.00 26.11 139 GLN A O 1
ATOM 1157 N N . GLN A 1 140 ? 11.085 28.289 170.089 1.00 30.84 140 GLN A N 1
ATOM 1158 C CA . GLN A 1 140 ? 12.177 28.080 169.129 1.00 35.34 140 GLN A CA 1
ATOM 1159 C C . GLN A 1 140 ? 11.703 28.307 167.688 1.00 37.36 140 GLN A C 1
ATOM 1160 O O . GLN A 1 140 ? 12.439 28.852 166.866 1.00 38.52 140 GLN A O 1
ATOM 1166 N N . GLU A 1 141 ? 10.462 27.922 167.393 1.00 39.82 141 GLU A N 1
ATOM 1167 C CA . GLU A 1 141 ? 9.884 28.071 166.035 1.00 42.29 141 GLU A CA 1
ATOM 1168 C C . GLU A 1 141 ? 9.877 29.511 165.530 1.00 43.74 141 GLU A C 1
ATOM 1169 O O . GLU A 1 141 ? 9.721 29.754 164.323 1.00 44.92 141 GLU A O 1
ATOM 1175 N N . LEU A 1 142 ? 10.052 30.461 166.448 1.00 44.92 142 LEU A N 1
ATOM 1176 C CA . LEU A 1 142 ? 10.047 31.885 166.114 1.00 45.64 142 LEU A CA 1
ATOM 1177 C C . LEU A 1 142 ? 11.459 32.451 165.910 1.00 46.47 142 LEU A C 1
ATOM 1178 O O . LEU A 1 142 ? 11.626 33.584 165.430 1.00 47.08 142 LEU A O 1
ATOM 1183 N N . SER B 1 2 ? 16.618 54.372 209.313 1.00 50.33 2 SER B N 1
ATOM 1184 C CA . SER B 1 2 ? 16.552 53.178 210.210 1.00 50.02 2 SER B CA 1
ATOM 1185 C C . SER B 1 2 ? 16.107 51.939 209.431 1.00 49.43 2 SER B C 1
ATOM 1186 O O . SER B 1 2 ? 15.266 52.034 208.522 1.00 49.45 2 SER B O 1
ATOM 1189 N N . ASP B 1 3 ? 16.673 50.786 209.790 1.00 47.91 3 ASP B N 1
ATOM 1190 C CA . ASP B 1 3 ? 16.227 49.504 209.248 1.00 46.66 3 ASP B CA 1
ATOM 1191 C C . ASP B 1 3 ? 14.776 49.202 209.612 1.00 44.78 3 ASP B C 1
ATOM 1192 O O . ASP B 1 3 ? 13.968 48.873 208.742 1.00 44.76 3 ASP B O 1
ATOM 1197 N N . HIS B 1 4 ? 14.443 49.335 210.896 1.00 42.16 4 HIS B N 1
ATOM 1198 C CA . HIS B 1 4 ? 13.125 48.931 211.393 1.00 39.69 4 HIS B CA 1
ATOM 1199 C C . HIS B 1 4 ? 11.975 49.749 210.791 1.00 37.94 4 HIS B C 1
ATOM 1200 O O . HIS B 1 4 ? 10.834 49.292 210.771 1.00 36.85 4 HIS B O 1
ATOM 1207 N N . GLY B 1 5 ? 12.273 50.964 210.314 1.00 36.68 5 GLY B N 1
ATOM 1208 C CA . GLY B 1 5 ? 11.234 51.862 209.786 1.00 34.85 5 GLY B CA 1
ATOM 1209 C C . GLY B 1 5 ? 10.979 51.738 208.284 1.00 33.66 5 GLY B C 1
ATOM 1210 O O . GLY B 1 5 ? 9.981 52.245 207.754 1.00 33.70 5 GLY B O 1
ATOM 1211 N N . ASP B 1 6 ? 11.876 51.041 207.604 1.00 32.60 6 ASP B N 1
ATOM 1212 C CA . ASP B 1 6 ? 11.883 50.984 206.140 1.00 30.93 6 ASP B CA 1
ATOM 1213 C C . ASP B 1 6 ? 10.949 49.859 205.647 1.00 29.20 6 ASP B C 1
ATOM 1214 O O . ASP B 1 6 ? 11.329 48.691 205.702 1.00 27.82 6 ASP B O 1
ATOM 1219 N N . VAL B 1 7 ? 9.760 50.228 205.170 1.00 28.36 7 VAL B N 1
ATOM 1220 C CA . VAL B 1 7 ? 8.739 49.241 204.717 1.00 28.66 7 VAL B CA 1
ATOM 1221 C C . VAL B 1 7 ? 9.201 48.343 203.549 1.00 28.11 7 VAL B C 1
ATOM 1222 O O . VAL B 1 7 ? 8.633 47.279 203.314 1.00 28.50 7 VAL B O 1
ATOM 1226 N N . SER B 1 8 ? 10.250 48.756 202.852 1.00 27.83 8 SER B N 1
ATOM 1227 C CA . SER B 1 8 ? 10.762 47.978 201.740 1.00 28.22 8 SER B CA 1
ATOM 1228 C C . SER B 1 8 ? 11.685 46.870 202.233 1.00 28.44 8 SER B C 1
ATOM 1229 O O . SER B 1 8 ? 12.008 45.948 201.483 1.00 27.96 8 SER B O 1
ATOM 1232 N N . LEU B 1 9 ? 12.107 46.957 203.499 1.00 27.81 9 LEU B N 1
ATOM 1233 C CA . LEU B 1 9 ? 13.016 45.978 204.073 1.00 27.89 9 LEU B CA 1
ATOM 1234 C C . LEU B 1 9 ? 12.252 44.725 204.573 1.00 26.73 9 LEU B C 1
ATOM 1235 O O . LEU B 1 9 ? 11.137 44.836 205.077 1.00 26.47 9 LEU B O 1
ATOM 1240 N N . PRO B 1 10 ? 12.825 43.525 204.393 1.00 25.98 10 PRO B N 1
ATOM 1241 C CA . PRO B 1 10 ? 12.101 42.327 204.815 1.00 25.75 10 PRO B CA 1
ATOM 1242 C C . PRO B 1 10 ? 11.743 42.409 206.320 1.00 25.59 10 PRO B C 1
ATOM 1243 O O . PRO B 1 10 ? 12.597 42.822 207.112 1.00 24.15 10 PRO B O 1
ATOM 1247 N N . PRO B 1 11 ? 10.487 42.082 206.676 1.00 25.99 11 PRO B N 1
ATOM 1248 C CA . PRO B 1 11 ? 9.990 42.153 208.063 1.00 26.39 11 PRO B CA 1
ATOM 1249 C C . PRO B 1 11 ? 10.964 41.529 209.061 1.00 25.90 11 PRO B C 1
ATOM 1250 O O . PRO B 1 11 ? 11.148 42.070 210.150 1.00 24.96 11 PRO B O 1
ATOM 1254 N N . GLU B 1 12 ? 11.597 40.416 208.693 1.00 25.32 12 GLU B N 1
ATOM 1255 C CA . GLU B 1 12 ? 12.546 39.766 209.607 1.00 25.89 12 GLU B CA 1
ATOM 1256 C C . GLU B 1 12 ? 13.779 40.586 209.915 1.00 24.84 12 GLU B C 1
ATOM 1257 O O . GLU B 1 12 ? 14.300 40.526 211.022 1.00 23.95 12 GLU B O 1
ATOM 1263 N N . ASP B 1 13 ? 14.256 41.348 208.934 1.00 23.52 13 ASP B N 1
ATOM 1264 C CA . ASP B 1 13 ? 15.391 42.224 209.141 1.00 23.53 13 ASP B CA 1
ATOM 1265 C C . ASP B 1 13 ? 14.985 43.444 209.972 1.00 21.58 13 ASP B C 1
ATOM 1266 O O . ASP B 1 13 ? 15.785 43.948 210.742 1.00 21.82 13 ASP B O 1
ATOM 1271 N N . ARG B 1 14 ? 13.761 43.936 209.780 1.00 20.16 14 ARG B N 1
ATOM 1272 C CA . ARG B 1 14 ? 13.278 45.068 210.554 1.00 19.39 14 ARG B CA 1
ATOM 1273 C C . ARG B 1 14 ? 13.181 44.693 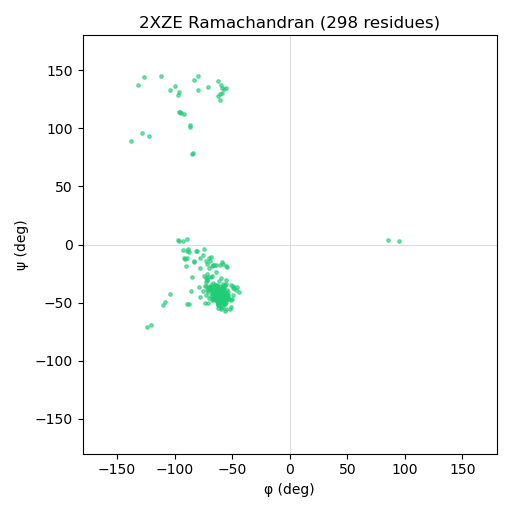212.047 1.00 18.92 14 ARG B C 1
ATOM 1274 O O . ARG B 1 14 ? 13.640 45.449 212.911 1.00 17.89 14 ARG B O 1
ATOM 1282 N N . VAL B 1 15 ? 12.617 43.519 212.330 1.00 18.04 15 VAL B N 1
ATOM 1283 C CA . VAL B 1 15 ? 12.529 43.011 213.717 1.00 18.43 15 VAL B CA 1
ATOM 1284 C C . VAL B 1 15 ? 13.922 42.749 214.312 1.00 19.19 15 VAL B C 1
ATOM 1285 O O . VAL B 1 15 ? 14.222 43.140 215.462 1.00 18.40 15 VAL B O 1
ATOM 1289 N N . ARG B 1 16 ? 14.806 42.121 213.527 1.00 20.36 16 ARG B N 1
ATOM 1290 C CA . ARG B 1 16 ? 16.176 41.922 214.005 1.00 21.81 16 ARG B CA 1
ATOM 1291 C C . ARG B 1 16 ? 16.910 43.219 214.375 1.00 20.62 16 ARG B C 1
ATOM 1292 O O . ARG B 1 16 ? 17.659 43.234 215.347 1.00 20.71 16 ARG B O 1
ATOM 1300 N N . ALA B 1 17 ? 16.671 44.297 213.616 1.00 20.75 17 ALA B N 1
ATOM 1301 C CA . ALA B 1 17 ? 17.256 45.607 213.916 1.00 20.90 17 ALA B CA 1
ATOM 1302 C C . ALA B 1 17 ? 16.819 46.039 215.331 1.00 20.50 17 ALA B C 1
ATOM 1303 O O . ALA B 1 17 ? 17.634 46.560 216.112 1.00 19.66 17 ALA B O 1
ATOM 1305 N N . LEU B 1 18 ? 15.538 45.818 215.655 1.00 19.27 18 LEU B N 1
ATOM 1306 C CA . LEU B 1 18 ? 15.021 46.167 217.012 1.00 18.31 18 LEU B CA 1
ATOM 1307 C C . LEU B 1 18 ? 15.659 45.336 218.139 1.00 18.82 18 LEU B C 1
ATOM 1308 O O . LEU B 1 18 ? 16.024 45.867 219.213 1.00 17.71 18 LEU B O 1
ATOM 1313 N N . SER B 1 19 ? 15.783 44.025 217.922 1.00 18.21 19 SER B N 1
ATOM 1314 C CA . SER B 1 19 ? 16.326 43.180 218.984 1.00 19.92 19 SER B CA 1
ATOM 1315 C C . SER B 1 19 ? 17.843 43.434 219.117 1.00 20.49 19 SER B C 1
ATOM 1316 O O . SER B 1 19 ? 18.410 43.358 220.199 1.00 18.92 19 SER B O 1
ATOM 1319 N N . GLN B 1 20 ? 18.465 43.812 218.000 1.00 21.38 20 GLN B N 1
ATOM 1320 C CA . GLN B 1 20 ? 19.851 44.233 218.026 1.00 23.05 20 GLN B CA 1
ATOM 1321 C C . GLN B 1 20 ? 20.038 45.488 218.904 1.00 22.04 20 GLN B C 1
ATOM 1322 O O . GLN B 1 20 ? 20.966 45.532 219.734 1.00 22.30 20 GLN B O 1
ATOM 1328 N N . LEU B 1 21 ? 19.166 46.484 218.736 1.00 21.99 21 LEU B N 1
ATOM 1329 C CA . LEU B 1 21 ? 19.196 47.684 219.582 1.00 23.75 21 LEU B CA 1
ATOM 1330 C C . LEU B 1 21 ? 19.016 47.317 221.045 1.00 22.99 21 LEU B C 1
ATOM 1331 O O . LEU B 1 21 ? 19.682 47.863 221.908 1.00 23.21 21 LEU B O 1
ATOM 1336 N N . GLY B 1 22 ? 18.148 46.337 221.319 1.00 23.29 22 GLY B N 1
ATOM 1337 C CA . GLY B 1 22 ? 17.947 45.859 222.693 1.00 22.48 22 GLY B CA 1
ATOM 1338 C C . GLY B 1 22 ? 19.202 45.205 223.251 1.00 23.58 22 GLY B C 1
ATOM 1339 O O . GLY B 1 22 ? 19.568 45.388 224.441 1.00 24.77 22 GLY B O 1
ATOM 1340 N N . SER B 1 23 ? 19.917 44.473 222.392 1.00 22.23 23 SER B N 1
ATOM 1341 C CA . SER B 1 23 ? 21.074 43.739 222.855 1.00 22.59 23 SER B CA 1
ATOM 1342 C C . SER B 1 23 ? 22.253 44.683 223.185 1.00 23.22 23 SER B C 1
ATOM 1343 O O . SER B 1 23 ? 23.196 44.268 223.856 1.00 22.99 23 SER B O 1
ATOM 1346 N N . ALA B 1 24 ? 22.181 45.917 222.697 1.00 23.94 24 ALA B N 1
ATOM 1347 C CA . ALA B 1 24 ? 23.340 46.851 222.755 1.00 26.65 24 ALA B CA 1
ATOM 1348 C C . ALA B 1 24 ? 23.600 47.410 224.130 1.00 27.74 24 ALA B C 1
ATOM 1349 O O . ALA B 1 24 ? 24.586 48.150 224.323 1.00 29.70 24 ALA B O 1
ATOM 1351 N N . VAL B 1 25 ? 22.739 47.085 225.079 1.00 28.14 25 VAL B N 1
ATOM 1352 C CA . VAL B 1 25 ? 22.828 47.650 226.420 1.00 29.05 25 VAL B CA 1
ATOM 1353 C C . VAL B 1 25 ? 24.183 47.321 227.087 1.00 29.81 25 VAL B C 1
ATOM 1354 O O . VAL B 1 25 ? 24.704 46.214 226.965 1.00 29.74 25 VAL B O 1
ATOM 1358 N N . GLU B 1 26 ? 24.775 48.319 227.746 1.00 31.46 26 GLU B N 1
ATOM 1359 C CA . GLU B 1 26 ? 26.089 48.139 228.352 1.00 32.59 26 GLU B CA 1
ATOM 1360 C C . GLU B 1 26 ? 25.938 48.190 229.853 1.00 31.70 26 GLU B C 1
ATOM 1361 O O . GLU B 1 26 ? 25.047 48.890 230.368 1.00 32.75 26 GLU B O 1
ATOM 1367 N N . VAL B 1 27 ? 26.750 47.391 230.532 1.00 29.76 27 VAL B N 1
ATOM 1368 C CA . VAL B 1 27 ? 26.773 47.312 231.970 1.00 29.13 27 VAL B CA 1
ATOM 1369 C C . VAL B 1 27 ? 27.909 48.242 232.415 1.00 29.21 27 VAL B C 1
ATOM 1370 O O . VAL B 1 27 ? 28.998 48.233 231.822 1.00 28.85 27 VAL B O 1
ATOM 1374 N N . ASN B 1 28 ? 27.608 49.101 233.379 1.00 28.13 28 ASN B N 1
ATOM 1375 C CA . ASN B 1 28 ? 28.616 49.969 233.990 1.00 27.33 28 ASN B CA 1
ATOM 1376 C C . ASN B 1 28 ? 29.152 49.199 235.205 1.00 27.20 28 ASN B C 1
ATOM 1377 O O . ASN B 1 28 ? 28.447 48.902 236.177 1.00 26.30 28 ASN B O 1
ATOM 1382 N N . GLU B 1 29 ? 30.413 48.804 235.116 1.00 27.92 29 GLU B N 1
ATOM 1383 C CA . GLU B 1 29 ? 31.042 47.990 236.143 1.00 28.49 29 GLU B CA 1
ATOM 1384 C C . GLU B 1 29 ? 31.158 48.675 237.513 1.00 28.27 29 GLU B C 1
ATOM 1385 O O . GLU B 1 29 ? 31.355 48.008 238.535 1.00 27.99 29 GLU B O 1
ATOM 1391 N N . ASP B 1 30 ? 31.019 49.998 237.522 1.00 27.66 30 ASP B N 1
ATOM 1392 C CA . ASP B 1 30 ? 31.044 50.760 238.774 1.00 27.22 30 ASP B CA 1
ATOM 1393 C C . ASP B 1 30 ? 29.646 50.989 239.396 1.00 26.89 30 ASP B C 1
ATOM 1394 O O . ASP B 1 30 ? 29.515 51.655 240.428 1.00 25.93 30 ASP B O 1
ATOM 1399 N N . ILE B 1 31 ? 28.606 50.419 238.773 1.00 26.02 31 ILE B N 1
ATOM 1400 C CA . ILE B 1 31 ? 27.263 50.349 239.390 1.00 24.61 31 ILE B CA 1
ATOM 1401 C C . ILE B 1 31 ? 27.098 48.972 240.041 1.00 24.91 31 ILE B C 1
ATOM 1402 O O . ILE B 1 31 ? 27.383 47.967 239.398 1.00 24.93 31 ILE B O 1
ATOM 1407 N N . PRO B 1 32 ? 26.688 48.911 241.318 1.00 25.49 32 PRO B N 1
ATOM 1408 C CA . PRO B 1 32 ? 26.591 47.607 241.962 1.00 25.52 32 PRO B CA 1
ATOM 1409 C C . PRO B 1 32 ? 25.535 46.767 241.214 1.00 24.94 32 PRO B C 1
ATOM 1410 O O . PRO B 1 32 ? 24.495 47.330 240.811 1.00 23.64 32 PRO B O 1
ATOM 1414 N N . PRO B 1 33 ? 25.796 45.458 241.035 1.00 25.78 33 PRO B N 1
ATOM 1415 C CA . PRO B 1 33 ? 24.776 44.623 240.357 1.00 25.73 33 PRO B CA 1
ATOM 1416 C C . PRO B 1 33 ? 23.360 44.779 240.931 1.00 25.30 33 PRO B C 1
ATOM 1417 O O . PRO B 1 33 ? 22.391 44.763 240.160 1.00 24.97 33 PRO B O 1
ATOM 1421 N N . ARG B 1 34 ? 23.245 44.929 242.251 1.00 24.07 34 ARG B N 1
ATOM 1422 C CA . ARG B 1 34 ? 21.932 45.052 242.876 1.00 23.66 34 ARG B CA 1
ATOM 1423 C C . ARG B 1 34 ? 21.084 46.192 242.312 1.00 22.36 34 ARG B C 1
ATOM 1424 O O . ARG B 1 34 ? 19.839 46.076 242.268 1.00 21.26 34 ARG B O 1
ATOM 1432 N N . ARG B 1 35 ? 21.735 47.299 241.930 1.00 19.75 35 ARG B N 1
ATOM 1433 C CA . ARG B 1 35 ? 20.995 48.432 241.386 1.00 18.67 35 ARG B CA 1
ATOM 1434 C C . ARG B 1 35 ? 20.275 48.018 240.096 1.00 16.43 35 ARG B C 1
ATOM 1435 O O . ARG B 1 35 ? 19.135 48.434 239.877 1.00 16.64 35 ARG B O 1
ATOM 1443 N N . TYR B 1 36 ? 20.951 47.231 239.272 1.00 17.97 36 TYR B N 1
ATOM 1444 C CA . TYR B 1 36 ? 20.327 46.675 238.037 1.00 18.36 36 TYR B CA 1
ATOM 1445 C C . TYR B 1 36 ? 19.094 45.841 238.375 1.00 18.94 36 TYR B C 1
ATOM 1446 O O . TYR B 1 36 ? 18.032 46.030 237.771 1.00 17.63 36 TYR B O 1
ATOM 1455 N N . PHE B 1 37 ? 19.220 44.946 239.361 1.00 19.59 37 PHE B N 1
ATOM 1456 C CA . PHE B 1 37 ? 18.048 44.164 239.819 1.00 19.78 37 PHE B CA 1
ATOM 1457 C C . PHE B 1 37 ? 16.913 45.042 240.306 1.00 20.01 37 PHE B C 1
ATOM 1458 O O . PHE B 1 37 ? 15.768 44.826 239.904 1.00 19.91 37 PHE B O 1
ATOM 1466 N N . ARG B 1 38 ? 17.208 46.060 241.126 1.00 19.18 38 ARG B N 1
ATOM 1467 C CA . ARG B 1 38 ? 16.171 46.963 241.615 1.00 20.46 38 ARG B CA 1
ATOM 1468 C C . ARG B 1 38 ? 15.482 47.727 240.491 1.00 19.08 38 ARG B C 1
ATOM 1469 O O . ARG B 1 38 ? 14.268 48.013 240.570 1.00 19.34 38 ARG B O 1
ATOM 1477 N N . SER B 1 39 ? 16.257 48.094 239.473 1.00 17.77 39 SER B N 1
ATOM 1478 C CA . SER B 1 39 ? 15.738 48.885 238.363 1.00 16.63 39 SER B CA 1
ATOM 1479 C C . SER B 1 39 ? 14.778 48.063 237.493 1.00 16.98 39 SER B C 1
ATOM 1480 O O . SER B 1 39 ? 13.956 48.633 236.747 1.00 15.66 39 SER B O 1
ATOM 1483 N N . GLY B 1 40 ? 14.893 46.739 237.593 1.00 16.42 40 GLY B N 1
ATOM 1484 C CA . GLY B 1 40 ? 14.084 45.821 236.764 1.00 17.14 40 GLY B CA 1
ATOM 1485 C C . GLY B 1 40 ? 12.605 46.114 236.880 1.00 17.02 40 GLY B C 1
ATOM 1486 O O . GLY B 1 40 ? 11.871 46.100 235.877 1.00 16.04 40 GLY B O 1
ATOM 1487 N N . VAL B 1 41 ? 12.152 46.401 238.100 1.00 17.48 41 VAL B N 1
ATOM 1488 C CA . VAL B 1 41 ? 10.720 46.691 238.290 1.00 18.78 41 VAL B CA 1
ATOM 1489 C C . VAL B 1 41 ? 10.218 47.873 237.445 1.00 17.11 41 VAL B C 1
ATOM 1490 O O . VAL B 1 41 ? 9.164 47.799 236.793 1.00 16.48 41 VAL B O 1
ATOM 1494 N N . GLU B 1 42 ? 10.980 48.971 237.455 1.00 16.52 42 GLU B N 1
ATOM 1495 C CA . GLU B 1 42 ? 10.615 50.147 236.669 1.00 17.28 42 GLU B CA 1
ATOM 1496 C C . GLU B 1 42 ? 10.752 49.922 235.159 1.00 15.71 42 GLU B C 1
ATOM 1497 O O . GLU B 1 42 ? 9.949 50.460 234.377 1.00 15.73 42 GLU B O 1
ATOM 1503 N N . ILE B 1 43 ? 11.770 49.164 234.770 1.00 14.24 43 ILE B N 1
ATOM 1504 C CA . ILE B 1 43 ? 11.952 48.808 233.347 1.00 14.43 43 ILE B CA 1
ATOM 1505 C C . ILE B 1 43 ? 10.729 48.059 232.846 1.00 14.41 43 ILE B C 1
ATOM 1506 O O . ILE B 1 43 ? 10.171 48.425 231.790 1.00 14.50 43 ILE B O 1
ATOM 1511 N N . ILE B 1 44 ? 10.308 47.044 233.603 1.00 14.75 44 ILE B N 1
ATOM 1512 C CA . ILE B 1 44 ? 9.072 46.318 233.283 1.00 16.28 44 ILE B CA 1
ATOM 1513 C C . ILE B 1 44 ? 7.858 47.229 233.184 1.00 16.81 44 ILE B C 1
ATOM 1514 O O . ILE B 1 44 ? 7.082 47.127 232.232 1.00 17.64 44 ILE B O 1
ATOM 1519 N N . ARG B 1 45 ? 7.702 48.134 234.144 1.00 15.49 45 ARG B N 1
ATOM 1520 C CA A ARG B 1 45 ? 6.579 49.066 234.121 0.50 16.02 45 ARG B CA 1
ATOM 1521 C CA B ARG B 1 45 ? 6.577 49.072 234.128 0.50 16.03 45 ARG B CA 1
ATOM 1522 C C . ARG B 1 45 ? 6.607 49.906 232.846 1.00 15.93 45 ARG B C 1
ATOM 1523 O O . ARG B 1 45 ? 5.593 50.050 232.158 1.00 15.38 45 ARG B O 1
ATOM 1538 N N . MET B 1 46 ? 7.779 50.458 232.519 1.00 15.67 46 MET B N 1
ATOM 1539 C CA . MET B 1 46 ? 7.899 51.281 231.330 1.00 16.29 46 MET B CA 1
ATOM 1540 C C . MET B 1 46 ? 7.603 50.489 230.016 1.00 15.51 46 MET B C 1
ATOM 1541 O O . MET B 1 46 ? 6.902 50.977 229.132 1.00 15.24 46 MET B O 1
ATOM 1546 N N . ALA B 1 47 ? 8.108 49.272 229.940 1.00 14.02 47 ALA B N 1
ATOM 1547 C CA . ALA B 1 47 ? 7.895 48.420 228.746 1.00 15.87 47 ALA B CA 1
ATOM 1548 C C . ALA B 1 47 ? 6.393 48.149 228.566 1.00 15.59 47 ALA B C 1
ATOM 1549 O O . ALA B 1 47 ? 5.870 48.210 227.429 1.00 14.46 47 ALA B O 1
ATOM 1551 N N . SER B 1 48 ? 5.695 47.897 229.683 1.00 16.19 48 SER B N 1
ATOM 1552 C CA . SER B 1 48 ? 4.228 47.735 229.673 1.00 18.16 48 SER B CA 1
ATOM 1553 C C . SER B 1 48 ? 3.520 48.996 229.132 1.00 16.71 48 SER B C 1
ATOM 1554 O O . SER B 1 48 ? 2.616 48.912 228.313 1.00 16.15 48 SER B O 1
ATOM 1557 N N . ILE B 1 49 ? 3.944 50.169 229.604 1.00 15.39 49 ILE B N 1
ATOM 1558 C CA . ILE B 1 49 ? 3.385 51.450 229.156 1.00 16.72 49 ILE B CA 1
ATOM 1559 C C . ILE B 1 49 ? 3.623 51.657 227.669 1.00 15.25 49 ILE B C 1
ATOM 1560 O O . ILE B 1 49 ? 2.716 52.047 226.960 1.00 15.25 49 ILE B O 1
ATOM 1565 N N . TYR B 1 50 ? 4.840 51.421 227.195 1.00 14.85 50 TYR B N 1
ATOM 1566 C CA . TYR B 1 50 ? 5.100 51.532 225.739 1.00 15.51 50 TYR B CA 1
ATOM 1567 C C . TYR B 1 50 ? 4.127 50.654 224.930 1.00 15.77 50 TYR B C 1
ATOM 1568 O O . TYR B 1 50 ? 3.553 51.099 223.930 1.00 16.46 50 TYR B O 1
ATOM 1577 N N . SER B 1 51 ? 3.925 49.436 225.418 1.00 15.32 51 SER B N 1
ATOM 1578 C CA . SER B 1 51 ? 3.059 48.481 224.735 1.00 17.59 51 SER B CA 1
ATOM 1579 C C . SER B 1 51 ? 1.634 49.012 224.683 1.00 18.14 51 SER B C 1
ATOM 1580 O O . SER B 1 51 ? 1.007 49.018 223.607 1.00 18.74 51 SER B O 1
ATOM 1583 N N . GLU B 1 52 ? 1.154 49.516 225.826 1.00 18.68 52 GLU B N 1
ATOM 1584 C CA . GLU B 1 52 ? -0.224 50.012 225.929 1.00 20.46 52 GLU B CA 1
ATOM 1585 C C . GLU B 1 52 ? -0.449 51.276 225.123 1.00 20.89 52 GLU B C 1
ATOM 1586 O O . GLU B 1 52 ? -1.563 51.512 224.640 1.00 21.23 52 GLU B O 1
ATOM 1592 N N . GLU B 1 53 ? 0.614 52.067 224.943 1.00 19.46 53 GLU B N 1
ATOM 1593 C CA . GLU B 1 53 ? 0.564 53.234 224.053 1.00 20.91 53 GLU B CA 1
ATOM 1594 C C . GLU B 1 53 ? 0.475 52.864 222.570 1.00 20.48 53 GLU B C 1
ATOM 1595 O O . GLU B 1 53 ? 0.225 53.732 221.723 1.00 22.13 53 GLU B O 1
ATOM 1601 N N . GLY B 1 54 ? 0.693 51.586 222.244 1.00 20.46 54 GLY B N 1
ATOM 1602 C CA . GLY B 1 54 ? 0.839 51.160 220.852 1.00 19.52 54 GLY B CA 1
ATOM 1603 C C . GLY B 1 54 ? 2.263 51.316 220.322 1.00 18.62 54 GLY B C 1
ATOM 1604 O O . GLY B 1 54 ? 2.521 51.076 219.136 1.00 18.58 54 GLY B O 1
ATOM 1605 N N . ASN B 1 55 ? 3.199 51.735 221.181 1.00 18.91 55 ASN B N 1
ATOM 1606 C CA . ASN B 1 55 ? 4.605 51.859 220.814 1.00 17.16 55 ASN B CA 1
ATOM 1607 C C . ASN B 1 55 ? 5.282 50.497 220.972 1.00 17.28 55 ASN B C 1
ATOM 1608 O O . ASN B 1 55 ? 6.142 50.325 221.837 1.00 16.37 55 ASN B O 1
ATOM 1613 N N A ILE B 1 56 ? 4.865 49.519 220.141 0.80 16.83 56 ILE B N 1
ATOM 1614 N N B ILE B 1 56 ? 4.882 49.568 220.103 0.20 16.75 56 ILE B N 1
ATOM 1615 C CA A ILE B 1 56 ? 5.332 48.144 220.272 0.80 16.74 56 ILE B CA 1
ATOM 1616 C CA B ILE B 1 56 ? 5.292 48.172 220.147 0.20 16.50 56 ILE B CA 1
ATOM 1617 C C A ILE B 1 56 ? 6.809 47.979 219.918 0.80 15.71 56 ILE B C 1
ATOM 1618 C C B ILE B 1 56 ? 6.792 48.009 219.920 0.20 16.03 56 ILE B C 1
ATOM 1619 O O A ILE B 1 56 ? 7.466 47.066 220.431 0.80 16.47 56 ILE B O 1
ATOM 1620 O O B ILE B 1 56 ? 7.433 47.155 220.531 0.20 16.26 56 ILE B O 1
ATOM 1629 N N . GLU B 1 57 ? 7.345 48.836 219.040 1.00 15.80 57 GLU B N 1
ATOM 1630 C CA A GLU B 1 57 ? 8.779 48.785 218.773 0.51 15.75 57 GLU B CA 1
ATOM 1631 C CA B GLU B 1 57 ? 8.786 48.842 218.781 0.49 15.28 57 GLU B CA 1
ATOM 1632 C C . GLU B 1 57 ? 9.596 49.120 220.055 1.00 14.57 57 GLU B C 1
ATOM 1633 O O . GLU B 1 57 ? 10.554 48.398 220.398 1.00 13.67 57 GLU B O 1
ATOM 1644 N N . HIS B 1 58 ? 9.226 50.194 220.744 1.00 14.73 58 HIS B N 1
ATOM 1645 C CA . HIS B 1 58 ? 9.989 50.593 221.947 1.00 13.90 58 HIS B CA 1
ATOM 1646 C C . HIS B 1 58 ? 9.773 49.584 223.059 1.00 13.63 58 HIS B C 1
ATOM 1647 O O . HIS B 1 58 ? 10.715 49.243 223.760 1.00 13.04 58 HIS B O 1
ATOM 1654 N N . ALA B 1 59 ? 8.547 49.067 223.188 1.00 13.52 59 ALA B N 1
ATOM 1655 C CA . ALA B 1 59 ? 8.278 47.991 224.181 1.00 12.56 59 ALA B CA 1
ATOM 1656 C C . ALA B 1 59 ? 9.192 46.785 223.892 1.00 12.24 59 ALA B C 1
ATOM 1657 O O . ALA B 1 59 ? 9.856 46.243 224.789 1.00 13.32 59 ALA B O 1
ATOM 1659 N N . PHE B 1 60 ? 9.250 46.383 222.613 1.00 12.12 60 PHE B N 1
ATOM 1660 C CA . PHE B 1 60 ? 10.064 45.213 222.230 1.00 11.94 60 PHE B CA 1
ATOM 1661 C C . PHE B 1 60 ? 11.555 45.444 222.528 1.00 14.11 60 PHE B C 1
ATOM 1662 O O . PHE B 1 60 ? 12.214 44.580 223.095 1.00 12.75 60 PHE B O 1
ATOM 1670 N N . ILE B 1 61 ? 12.067 46.631 222.170 1.00 13.83 61 ILE B N 1
ATOM 1671 C CA . ILE B 1 61 ? 13.463 46.981 222.449 1.00 14.27 61 ILE B CA 1
ATOM 1672 C C . ILE B 1 61 ? 13.752 46.886 223.946 1.00 13.54 61 ILE B C 1
ATOM 1673 O O . ILE B 1 61 ? 14.766 46.304 224.369 1.00 12.44 61 ILE B O 1
ATOM 1678 N N . LEU B 1 62 ? 12.840 47.429 224.746 1.00 13.44 62 LEU B N 1
ATOM 1679 C CA . LEU B 1 62 ? 13.089 47.515 226.168 1.00 13.85 62 LEU B CA 1
ATOM 1680 C C . LEU B 1 62 ? 13.018 46.155 226.881 1.00 13.74 62 LEU B C 1
ATOM 1681 O O . LEU B 1 62 ? 13.847 45.857 227.751 1.00 12.86 62 LEU B O 1
ATOM 1686 N N . TYR B 1 63 ? 12.069 45.305 226.488 1.00 12.79 63 TYR B N 1
ATOM 1687 C CA . TYR B 1 63 ? 12.091 43.910 227.001 1.00 13.10 63 TYR B CA 1
ATOM 1688 C C . TYR B 1 63 ? 13.380 43.184 226.606 1.00 13.67 63 TYR B C 1
ATOM 1689 O O . TYR B 1 63 ? 13.955 42.482 227.415 1.00 14.54 63 TYR B O 1
ATOM 1698 N N . ASN B 1 64 ? 13.826 43.359 225.366 1.00 13.41 64 ASN B N 1
ATOM 1699 C CA . ASN B 1 64 ? 15.117 42.821 224.933 1.00 13.11 64 ASN B CA 1
ATOM 1700 C C . ASN B 1 64 ? 16.288 43.313 225.823 1.00 14.67 64 ASN B C 1
ATOM 1701 O O . ASN B 1 64 ? 17.158 42.537 226.146 1.00 14.26 64 ASN B O 1
ATOM 1706 N N . LYS B 1 65 ? 16.272 44.595 226.202 1.00 15.37 65 LYS B N 1
ATOM 1707 C CA . LYS B 1 65 ? 17.314 45.151 227.088 1.00 16.27 65 LYS B CA 1
ATOM 1708 C C . LYS B 1 65 ? 17.285 44.484 228.455 1.00 15.80 65 LYS B C 1
ATOM 1709 O O . LYS B 1 65 ? 18.319 44.020 228.973 1.00 16.43 65 LYS B O 1
ATOM 1715 N N . TYR B 1 66 ? 16.079 44.387 229.007 1.00 15.84 66 TYR B N 1
ATOM 1716 C CA . TYR B 1 66 ? 15.860 43.724 230.291 1.00 14.26 66 TYR B CA 1
ATOM 1717 C C . TYR B 1 66 ? 16.389 42.297 230.232 1.00 15.03 66 TYR B C 1
ATOM 1718 O O . TYR B 1 66 ? 17.171 41.875 231.074 1.00 14.63 66 TYR B O 1
ATOM 1727 N N . ILE B 1 67 ? 15.971 41.552 229.203 1.00 14.67 67 ILE B N 1
ATOM 1728 C CA . ILE B 1 67 ? 16.435 40.183 229.070 1.00 15.08 67 ILE B CA 1
ATOM 1729 C C . ILE B 1 67 ? 17.949 40.075 228.863 1.00 15.55 67 ILE B C 1
ATOM 1730 O O . ILE B 1 67 ? 18.618 39.254 229.513 1.00 17.76 67 ILE B O 1
ATOM 1735 N N . THR B 1 68 ? 18.477 40.914 227.990 1.00 16.20 68 THR B N 1
ATOM 1736 C CA . THR B 1 68 ? 19.916 40.925 227.686 1.00 17.41 68 THR B CA 1
ATOM 1737 C C . THR B 1 68 ? 20.715 41.167 228.968 1.00 18.06 68 THR B C 1
ATOM 1738 O O . THR B 1 68 ? 21.719 40.500 229.229 1.00 18.13 68 THR B O 1
ATOM 1742 N N . LEU B 1 69 ? 20.231 42.112 229.766 1.00 19.16 69 LEU B N 1
ATOM 1743 C CA . LEU B 1 69 ? 20.885 42.475 231.016 1.00 19.60 69 LEU B CA 1
ATOM 1744 C C . LEU B 1 69 ? 20.993 41.291 231.982 1.00 19.95 69 LEU B C 1
ATOM 1745 O O . LEU B 1 69 ? 22.098 40.952 232.426 1.00 21.11 69 LEU B O 1
ATOM 1750 N N . PHE B 1 70 ? 19.859 40.674 232.298 1.00 19.11 70 PHE B N 1
ATOM 1751 C CA . PHE B 1 70 ? 19.790 39.710 233.390 1.00 20.73 70 PHE B CA 1
ATOM 1752 C C . PHE B 1 70 ? 20.244 38.327 232.937 1.00 22.18 70 PHE B C 1
ATOM 1753 O O . PHE B 1 70 ? 20.518 37.452 233.759 1.00 23.64 70 PHE B O 1
ATOM 1761 N N . ILE B 1 71 ? 20.320 38.135 231.624 1.00 23.04 71 ILE B N 1
ATOM 1762 C CA . ILE B 1 71 ? 20.631 36.828 231.057 1.00 24.91 71 ILE B CA 1
ATOM 1763 C C . ILE B 1 71 ? 22.073 36.770 230.564 1.00 25.84 71 ILE B C 1
ATOM 1764 O O . ILE B 1 71 ? 22.772 35.779 230.775 1.00 27.41 71 ILE B O 1
ATOM 1769 N N . GLU B 1 72 ? 22.511 37.838 229.906 1.00 26.60 72 GLU B N 1
ATOM 1770 C CA . GLU B 1 72 ? 23.775 37.831 229.195 1.00 27.38 72 GLU B CA 1
ATOM 1771 C C . GLU B 1 72 ? 24.868 38.702 229.830 1.00 28.28 72 GLU B C 1
ATOM 1772 O O . GLU B 1 72 ? 25.986 38.224 230.085 1.00 29.07 72 GLU B O 1
ATOM 1778 N N . LYS B 1 73 ? 24.540 39.961 230.090 1.00 27.43 73 LYS B N 1
ATOM 1779 C CA . LYS B 1 73 ? 25.552 40.973 230.410 1.00 27.97 73 LYS B CA 1
ATOM 1780 C C . LYS B 1 73 ? 25.891 41.040 231.887 1.00 27.62 73 LYS B C 1
ATOM 1781 O O . LYS B 1 73 ? 27.064 40.990 232.249 1.00 28.85 73 LYS B O 1
ATOM 1787 N N . LEU B 1 74 ? 24.871 41.152 232.738 1.00 27.91 74 LEU B N 1
ATOM 1788 C CA . LEU B 1 74 ? 25.077 41.335 234.169 1.00 28.79 74 LEU B CA 1
ATOM 1789 C C . LEU B 1 74 ? 25.849 40.182 234.840 1.00 30.41 74 LEU B C 1
ATOM 1790 O O . LEU B 1 74 ? 26.713 40.446 235.680 1.00 29.70 74 LEU B O 1
ATOM 1795 N N . PRO B 1 75 ? 25.547 38.899 234.489 1.00 31.46 75 PRO B N 1
ATOM 1796 C CA . PRO B 1 75 ? 26.402 37.829 235.056 1.00 32.59 75 PRO B CA 1
ATOM 1797 C C . PRO B 1 75 ? 27.899 37.972 234.791 1.00 33.22 75 PRO B C 1
ATOM 1798 O O . PRO B 1 75 ? 28.684 37.353 235.510 1.00 34.89 75 PRO B O 1
ATOM 1802 N N . LYS B 1 76 ? 28.286 38.776 233.806 1.00 33.02 76 LYS B N 1
ATOM 1803 C CA . LYS B 1 76 ? 29.689 39.041 233.501 1.00 34.70 76 LYS B CA 1
ATOM 1804 C C . LYS B 1 76 ? 30.287 40.210 234.284 1.00 35.09 76 LYS B C 1
ATOM 1805 O O . LYS B 1 76 ? 31.472 40.502 234.141 1.00 35.36 76 LYS B O 1
ATOM 1811 N N . HIS B 1 77 ? 29.463 40.887 235.082 1.00 35.86 77 HIS B N 1
ATOM 1812 C CA . HIS B 1 77 ? 29.919 41.988 235.942 1.00 36.94 77 HIS B CA 1
ATOM 1813 C C . HIS B 1 77 ? 30.982 41.496 236.950 1.00 38.03 77 HIS B C 1
ATOM 1814 O O . HIS B 1 77 ? 30.744 40.515 237.661 1.00 37.99 77 HIS B O 1
ATOM 1821 N N . ARG B 1 78 ? 32.120 42.201 237.040 1.00 40.08 78 ARG B N 1
ATOM 1822 C CA . ARG B 1 78 ? 33.201 41.837 237.996 1.00 42.23 78 ARG B CA 1
ATOM 1823 C C . ARG B 1 78 ? 32.734 41.502 239.421 1.00 41.93 78 ARG B C 1
ATOM 1824 O O . ARG B 1 78 ? 33.279 40.606 240.053 1.00 42.61 78 ARG B O 1
ATOM 1832 N N . ASP B 1 79 ? 31.711 42.202 239.906 1.00 41.58 79 ASP B N 1
ATOM 1833 C CA . ASP B 1 79 ? 31.189 42.020 241.258 1.00 41.57 79 ASP B CA 1
ATOM 1834 C C . ASP B 1 79 ? 29.973 41.100 241.330 1.00 41.47 79 ASP B C 1
ATOM 1835 O O . ASP B 1 79 ? 29.401 40.923 242.411 1.00 41.62 79 ASP B O 1
ATOM 1840 N N . TYR B 1 80 ? 29.577 40.511 240.195 1.00 41.38 80 TYR B N 1
ATOM 1841 C CA . TYR B 1 80 ? 28.344 39.705 240.144 1.00 41.30 80 TYR B CA 1
ATOM 1842 C C . TYR B 1 80 ? 28.391 38.484 241.057 1.00 42.72 80 TYR B C 1
ATOM 1843 O O . TYR B 1 80 ? 27.502 38.310 241.902 1.00 41.50 80 TYR B O 1
ATOM 1852 N N . LYS B 1 81 ? 29.434 37.664 240.867 1.00 45.17 81 LYS B N 1
ATOM 1853 C CA . LYS B 1 81 ? 29.636 36.395 241.602 1.00 47.92 81 LYS B CA 1
ATOM 1854 C C . LYS B 1 81 ? 29.786 36.628 243.098 1.00 48.57 81 LYS B C 1
ATOM 1855 O O . LYS B 1 81 ? 29.371 35.797 243.913 1.00 49.13 81 LYS B O 1
ATOM 1861 N N . SER B 1 82 ? 30.356 37.788 243.431 1.00 49.41 82 SER B N 1
ATOM 1862 C CA . SER B 1 82 ? 30.512 38.273 244.801 1.00 49.89 82 SER B CA 1
ATOM 1863 C C . SER B 1 82 ? 29.202 38.757 245.453 1.00 49.75 82 SER B C 1
ATOM 1864 O O . SER B 1 82 ? 29.017 38.628 246.668 1.00 49.75 82 SER B O 1
ATOM 1867 N N . ALA B 1 83 ? 28.303 39.307 244.634 1.00 49.69 83 ALA B N 1
ATOM 1868 C CA . ALA B 1 83 ? 27.100 40.010 245.113 1.00 49.18 83 ALA B CA 1
ATOM 1869 C C . ALA B 1 83 ? 26.041 39.103 245.728 1.00 48.62 83 ALA B C 1
ATOM 1870 O O . ALA B 1 83 ? 25.728 38.033 245.190 1.00 49.38 83 ALA B O 1
ATOM 1872 N N . VAL B 1 84 ? 25.491 39.534 246.861 1.00 47.73 84 VAL B N 1
ATOM 1873 C CA . VAL B 1 84 ? 24.300 38.892 247.426 1.00 46.56 84 VAL B CA 1
ATOM 1874 C C . VAL B 1 84 ? 23.068 39.663 246.956 1.00 44.94 84 VAL B C 1
ATOM 1875 O O . VAL B 1 84 ? 22.899 40.845 247.288 1.00 45.20 84 VAL B O 1
ATOM 1879 N N . ILE B 1 85 ? 22.231 39.010 246.151 1.00 42.29 85 ILE B N 1
ATOM 1880 C CA . ILE B 1 85 ? 21.118 39.714 245.511 1.00 39.62 85 ILE B CA 1
ATOM 1881 C C . ILE B 1 85 ? 19.751 39.088 245.865 1.00 38.05 85 ILE B C 1
ATOM 1882 O O . ILE B 1 85 ? 19.293 38.155 245.184 1.00 37.11 85 ILE B O 1
ATOM 1887 N N . PRO B 1 86 ? 19.089 39.618 246.916 1.00 36.15 86 PRO B N 1
ATOM 1888 C CA . PRO B 1 86 ? 17.771 39.121 247.328 1.00 35.36 86 PRO B CA 1
ATOM 1889 C C . PRO B 1 86 ? 16.740 39.145 246.183 1.00 34.04 86 PRO B C 1
ATOM 1890 O O . PRO B 1 86 ? 15.842 38.293 246.136 1.00 33.57 86 PRO B O 1
ATOM 1894 N N . GLU B 1 87 ? 16.894 40.106 245.269 1.00 31.25 87 GLU B N 1
ATOM 1895 C CA . GLU B 1 87 ? 15.955 40.297 244.159 1.00 29.52 87 GLU B CA 1
ATOM 1896 C C . GLU B 1 87 ? 16.095 39.250 243.036 1.00 28.56 87 GLU B C 1
ATOM 1897 O O . GLU B 1 87 ? 15.265 39.231 242.123 1.00 27.16 87 GLU B O 1
ATOM 1903 N N . LYS B 1 88 ? 17.138 38.418 243.078 1.00 26.35 88 LYS B N 1
ATOM 1904 C CA . LYS B 1 88 ? 17.457 37.566 241.933 1.00 27.40 88 LYS B CA 1
ATOM 1905 C C . LYS B 1 88 ? 16.312 36.582 241.639 1.00 27.53 88 LYS B C 1
ATOM 1906 O O . LYS B 1 88 ? 15.935 36.378 240.475 1.00 26.04 88 LYS B O 1
ATOM 1912 N N . LYS B 1 89 ? 15.732 36.035 242.709 1.00 27.32 89 LYS B N 1
ATOM 1913 C CA . LYS B 1 89 ? 14.686 35.032 242.599 1.00 29.08 89 LYS B CA 1
ATOM 1914 C C . LYS B 1 89 ? 13.475 35.630 241.907 1.00 27.00 89 LYS B C 1
ATOM 1915 O O . LYS B 1 89 ? 12.905 35.021 240.991 1.00 26.44 89 LYS B O 1
ATOM 1921 N N . ASP B 1 90 ? 13.098 36.836 242.320 1.00 25.71 90 ASP B N 1
ATOM 1922 C CA . ASP B 1 90 ? 11.931 37.485 241.760 1.00 25.63 90 ASP B CA 1
ATOM 1923 C C . ASP B 1 90 ? 12.205 37.923 240.320 1.00 23.69 90 ASP B C 1
ATOM 1924 O O . ASP B 1 90 ? 11.292 38.020 239.520 1.00 22.43 90 ASP B O 1
ATOM 1929 N N . THR B 1 91 ? 13.471 38.192 240.016 1.00 22.23 91 THR B N 1
ATOM 1930 C CA . THR B 1 91 ? 13.863 38.561 238.665 1.00 21.16 91 THR B CA 1
ATOM 1931 C C . THR B 1 91 ? 13.749 37.366 237.728 1.00 21.10 91 THR B C 1
ATOM 1932 O O . THR B 1 91 ? 13.215 37.502 236.607 1.00 19.89 91 THR B O 1
ATOM 1936 N N . VAL B 1 92 ? 14.252 36.207 238.155 1.00 20.93 92 VAL B N 1
ATOM 1937 C CA . VAL B 1 92 ? 14.029 34.976 237.394 1.00 21.43 92 VAL B CA 1
ATOM 1938 C C . VAL B 1 92 ? 12.529 34.769 237.121 1.00 20.41 92 VAL B C 1
ATOM 1939 O O . VAL B 1 92 ? 12.127 34.485 235.981 1.00 20.59 92 VAL B O 1
ATOM 1943 N N . LYS B 1 93 ? 11.710 34.929 238.152 1.00 20.24 93 LYS B N 1
ATOM 1944 C CA . LYS B 1 93 ? 10.273 34.755 238.016 1.00 20.52 93 LYS B CA 1
ATOM 1945 C C . LYS B 1 93 ? 9.707 35.749 237.019 1.00 19.43 93 LYS B C 1
ATOM 1946 O O . LYS B 1 93 ? 8.867 35.398 236.214 1.00 18.46 93 LYS B O 1
ATOM 1952 N N . LYS B 1 94 ? 10.216 36.982 237.030 1.00 17.72 94 LYS B N 1
ATOM 1953 C CA . LYS B 1 94 ? 9.689 38.009 236.148 1.00 17.88 94 LYS B CA 1
ATOM 1954 C C . LYS B 1 94 ? 10.095 37.784 234.682 1.00 16.19 94 LYS B C 1
ATOM 1955 O O . LYS B 1 94 ? 9.324 38.114 233.754 1.00 15.79 94 LYS B O 1
ATOM 1961 N N . LEU B 1 95 ? 11.302 37.281 234.485 1.00 16.08 95 LEU B N 1
ATOM 1962 C CA . LEU B 1 95 ? 11.792 36.916 233.162 1.00 16.32 95 LEU B CA 1
ATOM 1963 C C . LEU B 1 95 ? 10.830 35.897 232.521 1.00 17.16 95 LEU B C 1
ATOM 1964 O O . LEU B 1 95 ? 10.428 36.053 231.366 1.00 16.80 95 LEU B O 1
ATOM 1969 N N . LYS B 1 96 ? 10.408 34.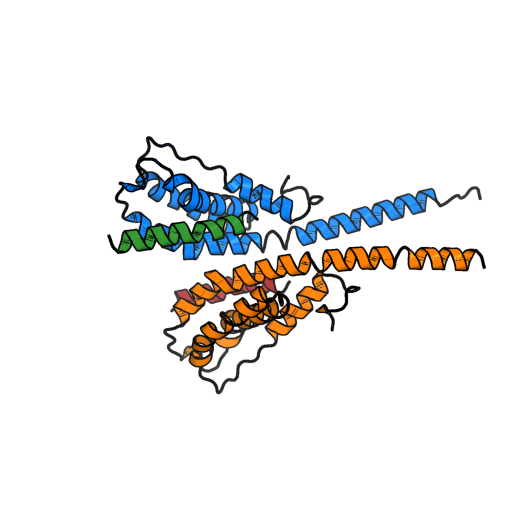920 233.323 1.00 16.72 96 LYS B N 1
ATOM 1970 C CA . LYS B 1 96 ? 9.494 33.859 232.870 1.00 17.73 96 LYS B CA 1
ATOM 1971 C C . LYS B 1 96 ? 8.053 34.326 232.732 1.00 17.42 96 LYS B C 1
ATOM 1972 O O . LYS B 1 96 ? 7.342 33.947 231.777 1.00 17.12 96 LYS B O 1
ATOM 1978 N N . GLU B 1 97 ? 7.595 35.153 233.673 1.00 15.82 97 GLU B N 1
ATOM 1979 C CA . GLU B 1 97 ? 6.206 35.541 233.738 1.00 16.54 97 GLU B CA 1
ATOM 1980 C C . GLU B 1 97 ? 5.836 36.635 232.730 1.00 17.39 97 GLU B C 1
ATOM 1981 O O . GLU B 1 97 ? 4.730 36.634 232.179 1.00 17.30 97 GLU B O 1
ATOM 1987 N N . ILE B 1 98 ? 6.773 37.553 232.526 1.00 16.72 98 ILE B N 1
ATOM 1988 C CA . ILE B 1 98 ? 6.510 38.804 231.840 1.00 16.79 98 ILE B CA 1
ATOM 1989 C C . ILE B 1 98 ? 7.474 38.928 230.671 1.00 15.79 98 ILE B C 1
ATOM 1990 O O . ILE B 1 98 ? 7.068 38.822 229.514 1.00 16.03 98 ILE B O 1
ATOM 1995 N N . ALA B 1 99 ? 8.752 39.153 230.966 1.00 14.72 99 ALA B N 1
ATOM 1996 C CA . ALA B 1 99 ? 9.646 39.746 229.930 1.00 14.41 99 ALA B CA 1
ATOM 1997 C C . ALA B 1 99 ? 9.738 38.873 228.655 1.00 14.58 99 ALA B C 1
ATOM 1998 O O . ALA B 1 99 ? 9.568 39.376 227.543 1.00 13.35 99 ALA B O 1
ATOM 2000 N N . PHE B 1 100 ? 10.096 37.597 228.816 1.00 14.42 100 PHE B N 1
ATOM 2001 C CA . PHE B 1 100 ? 10.115 36.661 227.664 1.00 15.47 100 PHE B CA 1
ATOM 2002 C C . PHE B 1 100 ? 8.780 36.540 226.913 1.00 15.92 100 PHE B C 1
ATOM 2003 O O . PHE B 1 100 ? 8.771 36.763 225.696 1.00 16.24 100 PHE B O 1
ATOM 2011 N N . PRO B 1 101 ? 7.670 36.161 227.595 1.00 16.57 101 PRO B N 1
ATOM 2012 C CA . PRO B 1 101 ? 6.433 35.944 226.820 1.00 16.36 101 PRO B CA 1
ATOM 2013 C C . PRO B 1 101 ? 5.928 37.206 226.181 1.00 16.41 101 PRO B C 1
ATOM 2014 O O . PRO B 1 101 ? 5.485 37.154 225.040 1.00 14.57 101 PRO B O 1
ATOM 2018 N N . LYS B 1 102 ? 6.025 38.340 226.893 1.00 15.29 102 LYS B N 1
ATOM 2019 C CA . LYS B 1 102 ? 5.640 39.622 226.294 1.00 16.13 102 LYS B CA 1
ATOM 2020 C C . LYS B 1 102 ? 6.492 39.988 225.096 1.00 14.57 102 LYS B C 1
ATOM 2021 O O . LYS B 1 102 ? 5.929 40.408 224.080 1.00 15.09 102 LYS B O 1
ATOM 2027 N N . ALA B 1 103 ? 7.804 39.784 225.196 1.00 13.32 103 ALA B N 1
ATOM 2028 C CA . ALA B 1 103 ? 8.693 40.131 224.068 1.00 15.16 103 ALA B CA 1
ATOM 2029 C C . ALA B 1 103 ? 8.400 39.208 222.885 1.00 14.85 103 ALA B C 1
ATOM 2030 O O . ALA B 1 103 ? 8.358 39.650 221.740 1.00 14.34 103 ALA B O 1
ATOM 2032 N N . GLU B 1 104 ? 8.145 37.932 223.184 1.00 14.17 104 GLU B N 1
ATOM 2033 C CA . GLU B 1 104 ? 7.825 36.970 222.114 1.00 15.13 104 GLU B CA 1
ATOM 2034 C C . GLU B 1 104 ? 6.523 37.327 221.413 1.00 15.74 104 GLU B C 1
ATOM 2035 O O . GLU B 1 104 ? 6.432 37.258 220.189 1.00 17.15 104 GLU B O 1
ATOM 2041 N N . GLU B 1 105 ? 5.520 37.719 222.186 1.00 16.14 105 GLU B N 1
ATOM 2042 C CA . GLU B 1 105 ? 4.221 38.135 221.653 1.00 18.40 105 GLU B CA 1
ATOM 2043 C C . GLU B 1 105 ? 4.358 39.418 220.820 1.00 17.59 105 GLU B C 1
ATOM 2044 O O . GLU B 1 105 ? 3.761 39.536 219.743 1.00 17.85 105 GLU B O 1
ATOM 2050 N N . LEU B 1 106 ? 5.165 40.364 221.314 1.00 15.77 106 LEU B N 1
ATOM 2051 C CA . LEU B 1 106 ? 5.457 41.572 220.549 1.00 15.40 106 LEU B CA 1
ATOM 2052 C C . LEU B 1 106 ? 6.186 41.241 219.247 1.00 15.01 106 LEU B C 1
ATOM 2053 O O . LEU B 1 106 ? 5.878 41.844 218.217 1.00 16.52 106 LEU B O 1
ATOM 2058 N N . LYS B 1 107 ? 7.127 40.288 219.281 1.00 15.62 107 LYS B N 1
ATOM 2059 C CA . LYS B 1 107 ? 7.843 39.872 218.075 1.00 17.20 107 LYS B CA 1
ATOM 2060 C C . LYS B 1 107 ? 6.871 39.395 216.988 1.00 18.88 107 LYS B C 1
ATOM 2061 O O . LYS B 1 107 ? 6.965 39.804 215.809 1.00 18.16 107 LYS B O 1
ATOM 2067 N N . ALA B 1 108 ? 5.915 38.563 217.399 1.00 19.28 108 ALA B N 1
ATOM 2068 C CA . ALA B 1 108 ? 4.892 38.045 216.486 1.00 21.41 108 ALA B CA 1
ATOM 2069 C C . ALA B 1 108 ? 4.030 39.162 215.919 1.00 21.07 108 ALA B C 1
ATOM 2070 O O . ALA B 1 108 ? 3.766 39.182 214.712 1.00 22.02 108 ALA B O 1
ATOM 2072 N N . GLU B 1 109 ? 3.619 40.093 216.774 1.00 21.48 109 GLU B N 1
ATOM 2073 C CA . GLU B 1 109 ? 2.816 41.233 216.376 1.00 22.17 109 GLU B CA 1
ATOM 2074 C C . GLU B 1 109 ? 3.587 42.129 215.386 1.00 21.99 109 GLU B C 1
ATOM 2075 O O . GLU B 1 109 ? 3.033 42.514 214.336 1.00 21.86 109 GLU B O 1
ATOM 2081 N N . LEU B 1 110 ? 4.850 42.425 215.694 1.00 20.37 110 LEU B N 1
ATOM 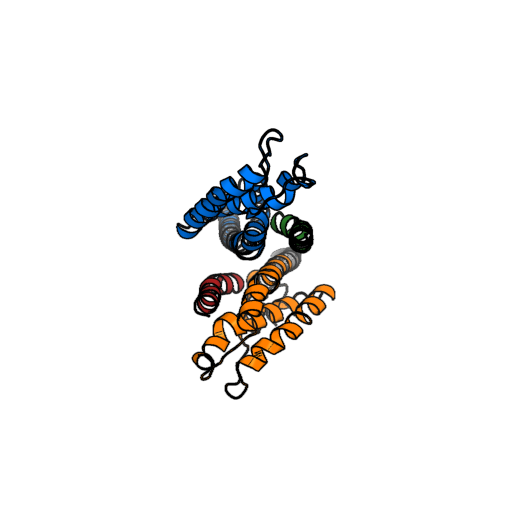2082 C CA . LEU B 1 110 ? 5.690 43.216 214.790 1.00 19.15 110 LEU B CA 1
ATOM 2083 C C . LEU B 1 110 ? 5.870 42.519 213.436 1.00 21.08 110 LEU B C 1
ATOM 2084 O O . LEU B 1 110 ? 5.680 43.144 212.365 1.00 20.36 110 LEU B O 1
ATOM 2089 N N . LEU B 1 111 ? 6.286 41.258 213.462 1.00 20.75 111 LEU B N 1
ATOM 2090 C CA . LEU B 1 111 ? 6.357 40.478 212.205 1.00 22.47 111 LEU B CA 1
ATOM 2091 C C . LEU B 1 111 ? 5.066 40.561 211.372 1.00 23.67 111 LEU B C 1
ATOM 2092 O O . LEU B 1 111 ? 5.120 40.747 210.141 1.00 22.43 111 LEU B O 1
ATOM 2097 N N . LYS B 1 112 ? 3.910 40.445 212.028 1.00 24.77 112 LYS B N 1
ATOM 2098 C CA . LYS B 1 112 ? 2.608 40.482 211.337 1.00 26.15 112 LYS B CA 1
ATOM 2099 C C . LYS B 1 112 ? 2.269 41.841 210.703 1.00 26.31 112 LYS B C 1
ATOM 2100 O O . LYS B 1 112 ? 1.852 41.903 209.528 1.00 25.33 112 LYS B O 1
ATOM 2106 N N A ARG B 1 113 ? 2.421 42.910 211.482 0.55 25.24 113 ARG B N 1
ATOM 2107 N N B ARG B 1 113 ? 2.468 42.912 211.474 0.45 25.12 113 ARG B N 1
ATOM 2108 C CA A ARG B 1 113 ? 2.263 44.260 210.963 0.55 24.96 113 ARG B CA 1
ATOM 2109 C CA B ARG B 1 113 ? 2.274 44.288 211.003 0.45 24.62 113 ARG B CA 1
ATOM 2110 C C A ARG B 1 113 ? 3.232 44.526 209.801 0.55 24.40 113 ARG B C 1
ATOM 2111 C C B ARG B 1 113 ? 3.265 44.709 209.904 0.45 24.13 113 ARG B C 1
ATOM 2112 O O A ARG B 1 113 ? 2.801 44.922 208.711 0.55 24.75 113 ARG B O 1
ATOM 2113 O O B ARG B 1 113 ? 2.879 45.414 208.964 0.45 24.28 113 ARG B O 1
ATOM 2128 N N . TYR B 1 114 ? 4.522 44.285 210.034 1.00 22.95 114 TYR B N 1
ATOM 2129 C CA . TYR B 1 114 ? 5.553 44.558 209.034 1.00 23.41 114 TYR B CA 1
ATOM 2130 C C . TYR B 1 114 ? 5.321 43.774 207.743 1.00 24.39 114 TYR B C 1
ATOM 2131 O O . TYR B 1 114 ? 5.533 44.299 206.642 1.00 24.21 114 TYR B O 1
ATOM 2140 N N . THR B 1 115 ? 4.895 42.519 207.883 1.00 25.18 115 THR B N 1
ATOM 2141 C CA . THR B 1 115 ? 4.572 41.690 206.712 1.00 26.79 115 THR B CA 1
ATOM 2142 C C . THR B 1 115 ? 3.446 42.316 205.891 1.00 26.90 115 THR B C 1
ATOM 2143 O O . THR B 1 115 ? 3.549 42.381 204.660 1.00 27.30 115 THR B O 1
ATOM 2147 N N . LYS B 1 116 ? 2.389 42.782 206.554 1.00 27.73 116 LYS B N 1
ATOM 2148 C CA . LYS B 1 116 ? 1.320 43.498 205.870 1.00 28.73 116 LYS B CA 1
ATOM 2149 C C . LYS B 1 116 ? 1.873 44.702 205.093 1.00 28.62 116 LYS B C 1
ATOM 2150 O O . LYS B 1 116 ? 1.562 44.875 203.905 1.00 28.12 116 LYS B O 1
ATOM 2156 N N . GLU B 1 117 ? 2.690 45.513 205.759 1.00 27.16 117 GLU B N 1
ATOM 2157 C CA . GLU B 1 117 ? 3.311 46.669 205.118 1.00 26.86 117 GLU B CA 1
ATOM 2158 C C . GLU B 1 117 ? 4.169 46.272 203.923 1.00 26.32 117 GLU B C 1
ATOM 2159 O O . GLU B 1 117 ? 4.095 46.922 202.863 1.00 26.31 117 GLU B O 1
ATOM 2165 N N . TYR B 1 118 ? 5.014 45.256 204.115 1.00 25.16 118 TYR B N 1
ATOM 2166 C CA . TYR B 1 118 ? 5.933 44.753 203.089 1.00 26.02 118 TYR B CA 1
ATOM 2167 C C . TYR B 1 118 ? 5.158 44.222 201.875 1.00 26.39 118 TYR B C 1
ATOM 2168 O O . TYR B 1 118 ? 5.494 44.539 200.715 1.00 26.06 118 TYR B O 1
ATOM 2177 N N . THR B 1 119 ? 4.126 43.420 202.138 1.00 27.01 119 THR B N 1
ATOM 2178 C CA . THR B 1 119 ? 3.279 42.879 201.073 1.00 28.44 119 THR B CA 1
ATOM 2179 C C . THR B 1 119 ? 2.644 44.005 200.250 1.00 28.76 119 THR B C 1
ATOM 2180 O O . THR B 1 119 ? 2.774 44.044 199.017 1.00 28.54 119 THR B O 1
ATOM 2184 N N . GLU B 1 120 ? 1.975 44.926 200.930 1.00 29.05 120 GLU B N 1
ATOM 2185 C CA . GLU B 1 120 ? 1.276 46.009 200.257 1.00 29.84 120 GLU B CA 1
ATOM 2186 C C . GLU B 1 120 ? 2.213 46.906 199.457 1.00 29.41 120 GLU B C 1
ATOM 2187 O O . GLU B 1 120 ? 1.895 47.268 198.303 1.00 28.85 120 GLU B O 1
ATOM 2193 N N . TYR B 1 121 ? 3.341 47.268 200.072 1.00 27.88 121 TYR B N 1
ATOM 2194 C CA . TYR B 1 121 ? 4.399 48.033 199.414 1.00 27.84 121 TYR B CA 1
ATOM 2195 C C . TYR B 1 121 ? 4.888 47.338 198.136 1.00 28.32 121 TYR B C 1
ATOM 2196 O O . TYR B 1 121 ? 4.885 47.946 197.053 1.00 28.48 121 TYR B O 1
ATOM 2205 N N . ASN B 1 122 ? 5.310 46.075 198.267 1.00 27.90 122 ASN B N 1
ATOM 2206 C CA . ASN B 1 122 ? 5.856 45.322 197.138 1.00 28.48 122 ASN B CA 1
ATOM 2207 C C . ASN B 1 122 ? 4.824 45.192 196.017 1.00 29.20 122 ASN B C 1
ATOM 2208 O O . ASN B 1 122 ? 5.185 45.250 194.836 1.00 28.48 122 ASN B O 1
ATOM 2213 N N . GLU B 1 123 ? 3.550 45.053 196.377 1.00 30.29 123 GLU B N 1
ATOM 2214 C CA . GLU B 1 123 ? 2.464 44.960 195.373 1.00 32.62 123 GLU B CA 1
ATOM 2215 C C . GLU B 1 123 ? 2.329 46.257 194.581 1.00 31.09 123 GLU B C 1
ATOM 2216 O O . GLU B 1 123 ? 2.263 46.240 193.350 1.00 30.60 123 GLU B O 1
ATOM 2222 N N . GLU B 1 124 ? 2.307 47.375 195.297 1.00 30.00 124 GLU B N 1
ATOM 2223 C CA . GLU B 1 124 ? 2.308 48.709 194.687 1.00 29.55 124 GLU B CA 1
ATOM 2224 C C . GLU B 1 124 ? 3.519 48.939 193.804 1.00 27.78 124 GLU B C 1
ATOM 2225 O O . GLU B 1 124 ? 3.364 49.352 192.655 1.00 27.44 124 GLU B O 1
ATOM 2231 N N . LYS B 1 125 ? 4.714 48.668 194.332 1.00 25.37 125 LYS B N 1
ATOM 2232 C CA . LYS B 1 125 ? 5.963 48.854 193.578 1.00 24.75 125 LYS B CA 1
ATOM 2233 C C . LYS B 1 125 ? 6.042 47.941 192.353 1.00 24.09 125 LYS B C 1
ATOM 2234 O O . LYS B 1 125 ? 6.578 48.349 191.325 1.00 22.49 125 LYS B O 1
ATOM 2240 N N A LYS B 1 126 ? 5.507 46.725 192.469 0.51 23.77 126 LYS B N 1
ATOM 2241 N N B LYS B 1 126 ? 5.503 46.727 192.461 0.49 23.74 126 LYS B N 1
ATOM 2242 C CA A LYS B 1 126 ? 5.511 45.782 191.349 0.51 24.83 126 LYS B CA 1
ATOM 2243 C CA B LYS B 1 126 ? 5.526 45.777 191.345 0.49 24.82 126 LYS B CA 1
ATOM 2244 C C A LYS B 1 126 ? 4.687 46.341 190.186 0.51 25.02 126 LYS B C 1
ATOM 2245 C C B LYS B 1 126 ? 4.661 46.280 190.176 0.49 24.97 126 LYS B C 1
ATOM 2246 O O A LYS B 1 126 ? 5.155 46.376 189.041 0.51 24.74 126 LYS B O 1
ATOM 2247 O O B LYS B 1 126 ? 5.076 46.217 189.013 0.49 24.68 126 LYS B O 1
ATOM 2258 N N . LYS B 1 127 ? 3.467 46.784 190.494 1.00 24.81 127 LYS B N 1
ATOM 2259 C CA . LYS B 1 127 ? 2.542 47.324 189.488 1.00 25.80 127 LYS B CA 1
ATOM 2260 C C . LYS B 1 127 ? 3.186 48.521 188.791 1.00 24.66 127 LYS B C 1
ATOM 2261 O O . LYS B 1 127 ? 3.095 48.656 187.560 1.00 24.98 127 LYS B O 1
ATOM 2267 N N . GLU B 1 128 ? 3.865 49.356 189.580 1.00 22.99 128 GLU B N 1
ATOM 2268 C CA . GLU B 1 128 ? 4.553 50.540 189.063 1.00 22.37 128 GLU B CA 1
ATOM 2269 C C . GLU B 1 128 ? 5.726 50.159 188.161 1.00 21.91 128 GLU B C 1
ATOM 2270 O O . GLU B 1 128 ? 5.902 50.723 187.064 1.00 21.58 128 GLU B O 1
ATOM 2276 N N . ALA B 1 129 ? 6.536 49.215 188.627 1.00 20.32 129 ALA B N 1
ATOM 2277 C CA . ALA B 1 129 ? 7.661 48.714 187.834 1.00 21.11 129 ALA B CA 1
ATOM 2278 C C . ALA B 1 129 ? 7.196 48.052 186.518 1.00 20.90 129 ALA B C 1
ATOM 2279 O O . ALA B 1 129 ? 7.827 48.247 185.477 1.00 21.34 129 ALA B O 1
ATOM 2281 N N . GLU B 1 130 ? 6.110 47.279 186.578 1.00 21.71 130 GLU B N 1
ATOM 2282 C CA . GLU B 1 130 ? 5.536 46.635 185.378 1.00 23.26 130 GLU B CA 1
ATOM 2283 C C . GLU B 1 130 ? 5.038 47.669 184.365 1.00 23.43 130 GLU B C 1
ATOM 2284 O O . GLU B 1 130 ? 5.295 47.542 183.170 1.00 22.17 130 GLU B O 1
ATOM 2290 N N . GLU B 1 131 ? 4.345 48.692 184.865 1.00 23.10 131 GLU B N 1
ATOM 2291 C CA . GLU B 1 131 ? 3.921 49.837 184.072 1.00 24.46 131 GLU B CA 1
ATOM 2292 C C . GLU B 1 131 ? 5.126 50.509 183.386 1.00 23.93 131 GLU B C 1
ATOM 2293 O O . GLU B 1 131 ? 5.098 50.848 182.186 1.00 24.39 131 GLU B O 1
ATOM 2299 N N . LEU B 1 132 ? 6.183 50.737 184.150 1.00 22.50 132 LEU B N 1
ATOM 2300 C CA . LEU B 1 132 ? 7.368 51.351 183.563 1.00 22.37 132 LEU B CA 1
ATOM 2301 C C . LEU B 1 132 ? 7.988 50.434 182.496 1.00 22.42 132 LEU B C 1
ATOM 2302 O O . LEU B 1 132 ? 8.337 50.897 181.401 1.00 24.01 132 LEU B O 1
ATOM 2307 N N . ALA B 1 133 ? 8.073 49.143 182.781 1.00 23.18 133 ALA B N 1
ATOM 2308 C CA . ALA B 1 133 ? 8.579 48.171 181.805 1.00 23.91 133 ALA B CA 1
ATOM 2309 C C . ALA B 1 133 ? 7.734 48.178 180.525 1.00 24.74 133 ALA B C 1
ATOM 2310 O O . ALA B 1 133 ? 8.290 48.113 179.425 1.00 24.70 133 ALA B O 1
ATOM 2312 N N . ARG B 1 134 ? 6.409 48.269 180.666 1.00 24.81 134 ARG B N 1
ATOM 2313 C CA . ARG B 1 134 ? 5.523 48.348 179.483 1.00 26.66 134 ARG B CA 1
ATOM 2314 C C . ARG B 1 134 ? 5.807 49.611 178.671 1.00 26.63 134 ARG B C 1
ATOM 2315 O O . ARG B 1 134 ? 5.875 49.567 177.435 1.00 26.00 134 ARG B O 1
ATOM 2323 N N . ASN B 1 135 ? 5.971 50.732 179.358 1.00 27.54 135 ASN B N 1
ATOM 2324 C CA . ASN B 1 135 ? 6.210 51.990 178.674 1.00 28.63 135 ASN B CA 1
ATOM 2325 C C . ASN B 1 135 ? 7.572 52.050 177.990 1.00 29.59 135 ASN B C 1
ATOM 2326 O O . ASN B 1 135 ? 7.696 52.660 176.924 1.00 29.18 135 ASN B O 1
ATOM 2331 N N . MET B 1 136 ? 8.589 51.425 178.585 1.00 29.48 136 MET B N 1
ATOM 2332 C CA . MET B 1 136 ? 9.907 51.375 177.947 1.00 31.14 136 MET B CA 1
ATOM 2333 C C . MET B 1 136 ? 9.917 50.448 176.736 1.00 31.29 136 MET B C 1
ATOM 2334 O O . MET B 1 136 ? 10.736 50.607 175.831 1.00 31.90 136 MET B O 1
ATOM 2339 N N . ALA B 1 137 ? 9.018 49.472 176.714 1.00 31.84 137 ALA B N 1
ATOM 2340 C CA . ALA B 1 137 ? 8.849 48.638 175.529 1.00 33.88 137 ALA B CA 1
ATOM 2341 C C . ALA B 1 137 ? 8.187 49.488 174.419 1.00 36.21 137 ALA B C 1
ATOM 2342 O O . ALA B 1 137 ? 8.733 49.556 173.317 1.00 37.18 137 ALA B O 1
ATOM 2344 N N . ILE B 1 138 ? 7.071 50.180 174.746 1.00 37.95 138 ILE B N 1
ATOM 2345 C CA . IL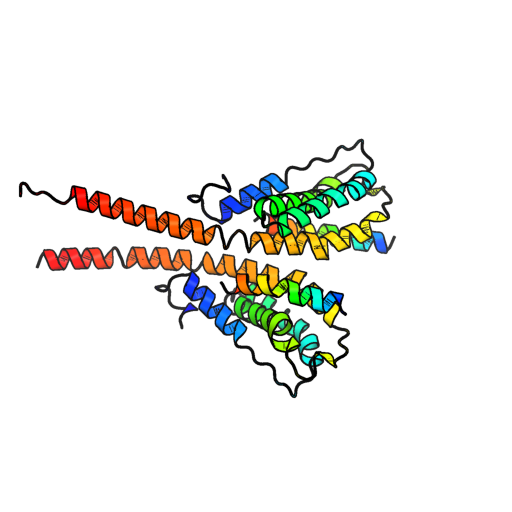E B 1 138 ? 6.300 51.006 173.791 1.00 40.48 138 ILE B CA 1
ATOM 2346 C C . ILE B 1 138 ? 7.229 51.980 173.045 1.00 42.11 138 ILE B C 1
ATOM 2347 O O . ILE B 1 138 ? 7.264 52.004 171.805 1.00 42.54 138 ILE B O 1
ATOM 2352 N N . GLN B 1 139 ? 7.992 52.762 173.802 1.00 43.56 139 GLN B N 1
ATOM 2353 C CA . GLN B 1 139 ? 9.159 53.426 173.244 1.00 45.10 139 GLN B CA 1
ATOM 2354 C C . GLN B 1 139 ? 10.247 52.371 173.173 1.00 45.29 139 GLN B C 1
ATOM 2355 O O . GLN B 1 139 ? 11.004 52.311 172.213 1.00 46.40 139 GLN B O 1
ATOM 2361 N N . SER C 2 18 ? -8.690 27.830 253.478 1.00 77.25 200 SER Q N 1
ATOM 2362 C CA . SER C 2 18 ? -7.497 28.498 254.077 1.00 77.17 200 SER Q CA 1
ATOM 2363 C C . SER C 2 18 ? -7.115 29.788 253.337 1.00 77.12 200 SER Q C 1
ATOM 2364 O O . SER C 2 18 ? -7.668 30.106 252.275 1.00 76.93 200 SER Q O 1
ATOM 2367 N N . GLU C 2 19 ? -6.178 30.531 253.927 1.00 76.97 201 GLU Q N 1
ATOM 2368 C CA . GLU C 2 19 ? -5.549 31.682 253.282 1.00 76.71 201 GLU Q CA 1
ATOM 2369 C C . GLU C 2 19 ? -4.754 31.176 252.076 1.00 76.18 201 GLU Q C 1
ATOM 2370 O O . GLU C 2 19 ? -4.784 31.782 250.998 1.00 76.06 201 GLU Q O 1
ATOM 2376 N N . ASP C 2 20 ? -4.056 30.055 252.286 1.00 75.49 202 ASP Q N 1
ATOM 2377 C CA . ASP C 2 20 ? -3.333 29.318 251.241 1.00 74.78 202 ASP Q CA 1
ATOM 2378 C C . ASP C 2 20 ? -4.228 28.981 250.051 1.00 73.97 202 ASP Q C 1
ATOM 2379 O O . ASP C 2 20 ? -3.823 29.167 248.901 1.00 73.96 202 ASP Q O 1
ATOM 2384 N N . GLU C 2 21 ? -5.437 28.494 250.340 1.00 72.76 203 GLU Q N 1
ATOM 2385 C CA . GLU C 2 21 ? -6.361 28.033 249.305 1.00 71.69 203 GLU Q CA 1
ATOM 2386 C C . GLU C 2 21 ? -6.898 29.182 248.452 1.00 70.49 203 GLU Q C 1
ATOM 2387 O O . GLU C 2 21 ? -7.024 29.043 247.230 1.00 70.47 203 GLU Q O 1
ATOM 2393 N N . GLU C 2 22 ? -7.192 30.311 249.094 1.00 68.83 204 GLU Q N 1
ATOM 2394 C CA . GLU C 2 22 ? -7.646 31.507 248.385 1.00 67.16 204 GLU Q CA 1
ATOM 2395 C C . GLU C 2 22 ? -6.585 32.062 247.441 1.00 65.49 204 GLU Q C 1
ATOM 2396 O O . GLU C 2 22 ? -6.901 32.540 246.351 1.00 65.22 204 GLU Q O 1
ATOM 2402 N N . GLU C 2 23 ? -5.332 31.992 247.877 1.00 63.36 205 GLU Q N 1
ATOM 2403 C CA . GLU C 2 23 ? -4.193 32.442 247.084 1.00 61.53 205 GLU Q CA 1
ATOM 2404 C C . GLU C 2 23 ? -4.012 31.570 245.836 1.00 59.21 205 GLU Q C 1
ATOM 2405 O O . GLU C 2 23 ? -3.798 32.085 244.740 1.00 58.82 205 GLU Q O 1
ATOM 2411 N N . GLU C 2 24 ? -4.110 30.255 246.025 1.00 56.59 206 GLU Q N 1
ATOM 2412 C CA . GLU C 2 24 ? -3.912 29.276 244.957 1.00 54.26 206 GLU Q CA 1
ATOM 2413 C C . GLU C 2 24 ? -4.995 29.361 243.906 1.00 52.56 206 GLU Q C 1
ATOM 2414 O O . GLU C 2 24 ? -4.714 29.271 242.711 1.00 51.95 206 GLU Q O 1
ATOM 2420 N N . GLU C 2 25 ? -6.233 29.530 244.357 1.00 50.68 207 GLU Q N 1
ATOM 2421 C CA . GLU C 2 25 ? -7.364 29.600 243.444 1.00 49.30 207 GLU Q CA 1
ATOM 2422 C C . GLU C 2 25 ? -7.343 30.889 242.638 1.00 47.91 207 GLU Q C 1
ATOM 2423 O O . GLU C 2 25 ? -7.698 30.893 241.462 1.00 47.54 207 GLU Q O 1
ATOM 2429 N N . GLU C 2 26 ? -6.910 31.979 243.265 1.00 46.22 208 GLU Q N 1
ATOM 2430 C CA . GLU C 2 26 ? -6.795 33.251 242.561 1.00 44.74 208 GLU Q CA 1
ATOM 2431 C C . GLU C 2 26 ? -5.682 33.236 241.515 1.00 42.69 208 GLU Q C 1
ATOM 2432 O O . GLU C 2 26 ? -5.831 33.803 240.431 1.00 41.87 208 GLU Q O 1
ATOM 2438 N N . ALA C 2 27 ? -4.570 32.584 241.834 1.00 40.46 209 ALA Q N 1
ATOM 2439 C CA . ALA C 2 27 ? -3.532 32.337 240.840 1.00 38.82 209 ALA Q CA 1
ATOM 2440 C C . ALA C 2 27 ? -4.083 31.531 239.642 1.00 37.61 209 ALA Q C 1
ATOM 2441 O O . ALA C 2 27 ? -3.822 31.879 238.479 1.00 36.28 209 ALA Q O 1
ATOM 2443 N N . LEU C 2 28 ? -4.863 30.483 239.936 1.00 36.48 210 LEU Q N 1
ATOM 2444 C CA . LEU C 2 28 ? -5.435 29.628 238.890 1.00 35.11 210 LEU Q CA 1
ATOM 2445 C C . LEU C 2 28 ? -6.360 30.417 237.973 1.00 35.26 210 LEU Q C 1
ATOM 2446 O O . LEU C 2 28 ? -6.341 30.211 236.760 1.00 33.79 210 LEU Q O 1
ATOM 2451 N N . GLU C 2 29 ? -7.145 31.337 238.544 1.00 35.35 211 GLU Q N 1
ATOM 2452 C CA . GLU C 2 29 ? -7.986 32.229 237.741 1.00 37.64 211 GLU Q CA 1
ATOM 2453 C C . GLU C 2 29 ? -7.165 33.223 236.896 1.00 36.19 211 GLU Q C 1
ATOM 2454 O O . GLU C 2 29 ? -7.508 33.489 235.747 1.00 36.39 211 GLU Q O 1
ATOM 2460 N N . ALA C 2 30 ? -6.083 33.762 237.457 1.00 36.00 212 ALA Q N 1
ATOM 2461 C CA . ALA C 2 30 ? -5.160 34.653 236.710 1.00 35.25 212 ALA Q CA 1
ATOM 2462 C C . ALA C 2 30 ? -4.566 33.999 235.471 1.00 34.78 212 ALA Q C 1
ATOM 2463 O O . ALA C 2 30 ? -4.276 34.660 234.473 1.00 34.59 212 ALA Q O 1
ATOM 2465 N N . MET C 2 31 ? -4.340 32.691 235.562 1.00 33.16 213 MET Q N 1
ATOM 2466 C CA . MET C 2 31 ? -3.720 31.936 234.485 1.00 31.81 213 MET Q CA 1
ATOM 2467 C C . MET C 2 31 ? -4.680 31.607 233.347 1.00 30.39 213 MET Q C 1
ATOM 2468 O O . MET C 2 31 ? -4.240 31.151 232.299 1.00 29.38 213 MET Q O 1
ATOM 2473 N N . GLN C 2 32 ? -5.981 31.818 233.556 1.00 29.88 214 GLN Q N 1
ATOM 2474 C CA . GLN C 2 32 ? -6.971 31.658 232.475 1.00 30.82 214 GLN Q CA 1
ATOM 2475 C C . GLN C 2 32 ? -6.672 32.529 231.251 1.00 30.10 214 GLN Q C 1
ATOM 2476 O O . GLN C 2 32 ? -6.649 32.026 230.128 1.00 30.76 214 GLN Q O 1
ATOM 2482 N N . SER C 2 33 ? -6.391 33.814 231.462 1.00 29.59 215 SER Q N 1
ATOM 2483 C CA . SER C 2 33 ? -6.011 34.697 230.353 1.00 28.43 215 SER Q CA 1
ATOM 2484 C C . SER C 2 33 ? -4.676 34.276 229.732 1.00 27.25 215 SER Q C 1
ATOM 2485 O O . SER C 2 33 ? -4.491 34.403 228.531 1.00 27.34 215 SER Q O 1
ATOM 2488 N N . ARG C 2 34 ? -3.748 33.801 230.563 1.00 26.15 216 ARG Q N 1
ATOM 2489 C CA . ARG C 2 34 ? -2.451 33.360 230.088 1.00 24.73 216 ARG Q CA 1
ATOM 2490 C C . ARG C 2 34 ? -2.612 32.132 229.166 1.00 24.16 216 ARG Q C 1
ATOM 2491 O O . ARG C 2 34 ? -1.964 32.049 228.135 1.00 24.02 216 ARG Q O 1
ATOM 2499 N N . LEU C 2 35 ? -3.525 31.228 229.506 1.00 23.57 217 LEU Q N 1
ATOM 2500 C CA . LEU C 2 35 ? -3.864 30.089 228.631 1.00 24.24 217 LEU Q CA 1
ATOM 2501 C C . LEU C 2 35 ? -4.538 30.534 227.308 1.00 25.23 217 LEU Q C 1
ATOM 2502 O O . LEU C 2 35 ? -4.177 30.052 226.235 1.00 24.35 217 LEU Q O 1
ATOM 2507 N N . ALA C 2 36 ? -5.499 31.461 227.392 1.00 26.80 218 ALA Q N 1
ATOM 2508 C CA . ALA C 2 36 ? -6.098 32.035 226.169 1.00 27.36 218 ALA Q CA 1
ATOM 2509 C C . ALA C 2 36 ? -5.000 32.522 225.231 1.00 27.74 218 ALA Q C 1
ATOM 2510 O O . ALA C 2 36 ? -4.998 32.186 224.045 1.00 28.62 218 ALA Q O 1
ATOM 2512 N N . THR C 2 37 ? -4.044 33.275 225.776 1.00 27.81 219 THR Q N 1
ATOM 2513 C CA . THR C 2 37 ? -2.924 33.820 225.007 1.00 27.40 219 THR Q CA 1
ATOM 2514 C C . THR C 2 37 ? -2.026 32.719 224.443 1.00 26.53 219 THR Q C 1
ATOM 2515 O O . THR C 2 37 ? -1.627 32.768 223.274 1.00 25.37 219 THR Q O 1
ATOM 2519 N N . LEU C 2 38 ? -1.714 31.727 225.278 1.00 25.90 220 LEU Q N 1
ATOM 2520 C CA . LEU C 2 38 ? -0.959 30.552 224.800 1.00 25.33 220 LEU Q CA 1
ATOM 2521 C C . LEU C 2 38 ? -1.621 29.858 223.589 1.00 25.46 220 LEU Q C 1
ATOM 2522 O O . LEU C 2 38 ? -0.920 29.436 222.670 1.00 26.37 220 LEU Q O 1
ATOM 2527 N N . ARG C 2 39 ? -2.945 29.762 223.580 1.00 26.69 221 ARG Q N 1
ATOM 2528 C CA . ARG C 2 39 ? -3.715 29.092 222.511 1.00 27.72 221 ARG Q CA 1
ATOM 2529 C C . ARG C 2 39 ? -3.935 29.979 221.271 1.00 29.65 221 ARG Q C 1
ATOM 2530 O O . ARG C 2 39 ? -4.469 29.512 220.248 1.00 29.83 221 ARG Q O 1
ATOM 2538 N N . SER C 2 40 ? -3.511 31.239 221.360 1.00 31.15 222 SER Q N 1
ATOM 2539 C CA . SER C 2 40 ? -3.736 32.203 220.276 1.00 33.63 222 SER Q CA 1
ATOM 2540 C C . SER C 2 40 ? -2.819 31.987 219.066 1.00 34.61 222 SER Q C 1
ATOM 2541 O O . SER C 2 40 ? -1.762 31.325 219.138 1.00 34.66 222 SER Q O 1
ATOM 2545 N N . GLU D 2 21 ? 20.081 29.863 244.903 1.00 56.65 203 GLU R N 1
ATOM 2546 C CA . GLU D 2 21 ? 21.202 30.635 244.263 1.00 56.47 203 GLU R CA 1
ATOM 2547 C C . GLU D 2 21 ? 21.838 29.896 243.081 1.00 56.07 203 GLU R C 1
ATOM 2548 O O . GLU D 2 21 ? 21.997 30.469 241.992 1.00 55.30 203 GLU R O 1
ATOM 2554 N N . GLU D 2 22 ? 22.220 28.638 243.313 1.00 55.40 204 GLU R N 1
ATOM 2555 C CA . GLU D 2 22 ? 22.630 27.741 242.230 1.00 55.20 204 GLU R CA 1
ATOM 2556 C C . GLU D 2 22 ? 21.469 27.575 241.249 1.00 53.61 204 GLU R C 1
ATOM 2557 O O . GLU D 2 22 ? 21.658 27.644 240.037 1.00 53.74 204 GLU R O 1
ATOM 2563 N N . GLU D 2 23 ? 20.276 27.374 241.806 1.00 51.99 205 GLU R N 1
ATOM 2564 C CA . GLU D 2 23 ? 19.040 27.168 241.054 1.00 50.91 205 GLU R CA 1
ATOM 2565 C C . GLU D 2 23 ? 18.585 28.416 240.277 1.00 49.30 205 GLU R C 1
ATOM 2566 O O . GLU D 2 23 ? 17.881 28.308 239.261 1.00 48.17 205 GLU R O 1
ATOM 2572 N N . GLU D 2 24 ? 18.966 29.594 240.766 1.00 47.55 206 GLU R N 1
ATOM 2573 C CA . GLU D 2 24 ? 18.683 30.836 240.043 1.00 46.24 206 GLU R CA 1
ATOM 2574 C C . GLU D 2 24 ? 19.664 31.024 238.901 1.00 44.93 206 GLU R C 1
ATOM 2575 O O . GLU D 2 24 ? 19.256 31.333 237.784 1.00 43.91 206 GLU R O 1
ATOM 2581 N N . GLU D 2 25 ? 20.949 30.802 239.165 1.00 43.95 207 GLU R N 1
ATOM 2582 C CA . GLU D 2 25 ? 21.946 30.836 238.104 1.00 44.01 207 GLU R CA 1
ATOM 2583 C C . GLU D 2 25 ? 21.694 29.763 237.041 1.00 44.01 207 GLU R C 1
ATOM 2584 O O . GLU D 2 25 ? 21.650 30.081 235.847 1.00 43.78 207 GLU R O 1
ATOM 2590 N N . GLU D 2 26 ? 21.299 28.734 237.553 1.00 40.49 208 GLU R N 1
ATOM 2591 C CA . GLU D 2 26 ? 20.963 27.699 236.587 1.00 42.51 208 GLU R CA 1
ATOM 2592 C C . GLU D 2 26 ? 19.748 28.078 235.748 1.00 41.60 208 GLU R C 1
ATOM 2593 O O . GLU D 2 26 ? 19.713 27.813 234.545 1.00 36.70 208 GLU R O 1
ATOM 2599 N N . ALA D 2 27 ? 18.651 28.558 236.259 1.00 28.77 209 ALA R N 1
ATOM 2600 C CA . ALA D 2 27 ? 17.509 29.145 235.516 1.00 28.25 209 ALA R CA 1
ATOM 2601 C C . ALA D 2 27 ? 17.925 30.218 234.496 1.00 28.30 209 ALA R C 1
ATOM 2602 O O . ALA D 2 27 ? 17.491 30.167 233.341 1.00 27.68 209 ALA R O 1
ATOM 2604 N N . LEU D 2 28 ? 18.790 31.159 234.886 1.00 28.13 210 LEU R N 1
ATOM 2605 C CA . LEU D 2 28 ? 19.258 32.188 233.933 1.00 28.53 210 LEU R CA 1
ATOM 2606 C C . LEU D 2 28 ? 19.987 31.580 232.743 1.00 28.95 210 LEU R C 1
ATOM 2607 O O . LEU D 2 28 ? 19.777 31.953 231.581 1.00 28.59 210 LEU R O 1
ATOM 2612 N N . GLU D 2 29 ? 20.852 30.617 233.034 1.00 30.10 211 GLU R N 1
ATOM 2613 C CA . GLU D 2 29 ? 21.628 29.952 232.009 1.00 31.03 211 GLU R CA 1
ATOM 2614 C C . GLU D 2 29 ? 20.727 29.184 231.015 1.00 29.53 211 GLU R C 1
ATOM 2615 O O . GLU D 2 29 ? 20.996 29.161 229.805 1.00 29.86 211 GLU R O 1
ATOM 2621 N N . ALA D 2 30 ? 19.668 28.571 231.529 1.00 29.06 212 ALA R N 1
ATOM 2622 C CA . ALA D 2 30 ? 18.699 27.830 230.707 1.00 28.11 212 ALA R CA 1
ATOM 2623 C C . ALA D 2 30 ? 17.924 28.768 229.752 1.00 27.93 212 ALA R C 1
ATOM 2624 O O . ALA D 2 30 ? 17.328 28.313 228.765 1.00 27.00 212 ALA R O 1
ATOM 2626 N N . MET D 2 31 ? 17.939 30.078 230.029 1.00 26.80 213 MET R N 1
ATOM 2627 C CA . MET D 2 31 ? 17.210 31.016 229.161 1.00 26.47 213 MET R CA 1
ATOM 2628 C C . MET D 2 31 ? 18.088 31.587 228.054 1.00 25.26 213 MET R C 1
ATOM 2629 O O . MET D 2 31 ? 17.612 32.307 227.178 1.00 23.36 213 MET R O 1
ATOM 2634 N N . GLN D 2 32 ? 19.378 31.260 228.065 1.00 24.90 214 GLN R N 1
ATOM 2635 C CA . GLN D 2 32 ? 20.257 31.688 226.978 1.00 25.29 214 GLN R CA 1
ATOM 2636 C C . GLN D 2 32 ? 19.771 31.311 225.574 1.00 23.58 214 GLN R C 1
ATOM 2637 O O . GLN D 2 32 ? 19.790 32.140 224.665 1.00 22.82 214 GLN R O 1
ATOM 2643 N N . SER D 2 33 ? 19.344 30.060 225.397 1.00 22.66 215 SER R N 1
ATOM 2644 C CA . SER D 2 33 ? 18.874 29.621 224.083 1.00 21.94 215 SER R CA 1
ATOM 2645 C C . SER D 2 33 ? 17.578 30.357 223.689 1.00 21.02 215 SER R C 1
ATOM 2646 O O . SER D 2 33 ? 17.311 30.598 222.507 1.00 20.32 215 SER R O 1
ATOM 2649 N N . ARG D 2 34 ? 16.762 30.675 224.687 1.00 19.68 216 ARG R N 1
ATOM 2650 C CA . ARG D 2 34 ? 15.506 31.364 224.440 1.00 18.87 216 ARG R CA 1
ATOM 2651 C C . ARG D 2 34 ? 15.762 32.816 223.994 1.00 19.13 216 ARG R C 1
ATOM 2652 O O . ARG D 2 34 ? 15.030 33.342 223.137 1.00 19.19 216 ARG R O 1
ATOM 2660 N N . LEU D 2 35 ? 16.782 33.445 224.568 1.00 19.49 217 LEU R N 1
ATOM 2661 C CA . LEU D 2 35 ? 17.220 34.762 224.121 1.00 19.46 217 LEU R CA 1
ATOM 2662 C C . LEU D 2 35 ? 17.744 34.713 222.690 1.00 20.11 217 LEU R C 1
ATOM 2663 O O . LEU D 2 35 ? 17.444 35.589 221.879 1.00 19.03 217 LEU R O 1
ATOM 2668 N N . ALA D 2 36 ? 18.528 33.684 222.387 1.00 20.64 218 ALA R N 1
ATOM 2669 C CA . ALA D 2 36 ? 19.005 33.458 221.028 1.00 20.64 218 ALA R CA 1
ATOM 2670 C C . ALA D 2 36 ? 17.845 33.394 220.040 1.00 20.19 218 ALA R C 1
ATOM 2671 O O . ALA D 2 36 ? 17.906 33.975 218.957 1.00 19.49 218 ALA R O 1
ATOM 2673 N N . THR D 2 37 ? 16.788 32.683 220.421 1.00 20.56 219 THR R N 1
ATOM 2674 C CA . THR D 2 37 ? 15.608 32.552 219.575 1.00 20.24 219 THR R CA 1
ATOM 2675 C C . THR D 2 37 ? 14.886 33.887 219.424 1.00 19.21 219 THR R C 1
ATOM 2676 O O . THR D 2 37 ? 14.430 34.237 218.336 1.00 18.54 219 THR R O 1
ATOM 2680 N N . LEU D 2 38 ? 14.787 34.628 220.523 1.00 17.75 220 LEU R N 1
ATOM 2681 C CA . LEU D 2 38 ? 14.178 35.956 220.501 1.00 17.26 220 LEU R CA 1
ATOM 2682 C C . LEU D 2 38 ? 14.870 36.887 219.500 1.00 17.47 220 LEU R C 1
ATOM 2683 O O . LEU D 2 38 ? 14.211 37.640 218.802 1.00 16.97 220 LEU R O 1
ATOM 2688 N N . ARG D 2 39 ? 16.197 36.791 219.442 1.00 18.52 221 ARG R N 1
ATOM 2689 C CA . ARG D 2 39 ? 17.057 37.644 218.583 1.00 20.37 221 ARG R CA 1
ATOM 2690 C C . ARG D 2 39 ? 17.110 37.193 217.123 1.00 22.23 221 ARG R C 1
ATOM 2691 O O . ARG D 2 39 ? 17.691 37.889 216.269 1.00 22.39 221 ARG R O 1
ATOM 2699 N N . SER D 2 40 ? 16.487 36.049 216.826 1.00 22.55 222 SER R N 1
ATOM 2700 C CA . SER D 2 40 ? 16.578 35.474 215.478 1.00 25.09 222 SER R CA 1
ATOM 2701 C C . SER D 2 40 ? 15.719 36.238 214.468 1.00 26.37 222 SER R C 1
ATOM 2702 O O . SER D 2 40 ? 14.815 37.038 214.809 1.00 25.46 222 SER R O 1
#

Radius of gyration: 24.19 Å; Cα contacts (8 Å, |Δi|>4): 323; chains: 4; bounding box: 52×43×88 Å

Foldseek 3Di:
DDLPDLQDQLVVSLVVLLVLLLPDADDLVDPLLVCLVVLVVLQVVLVVCVVVVVLSSSLSSLSNSCNCPPPHSVVRPCNVVDDHPSVVVSVVCNVPPSVVSNVVSSVVSNVVSVVSNVVVVVVVVVVVVVVVVVVPDDPVD/DQLPDLQHQLVSNLVVLLVLLLPDADDLPDALQVLLVCLVVLLVVLVVCVVVVVLSVSLSSLSNLCNCLPPHSCPRPCNVVDDHPSNVVSVVCNVPPSVVSNVVSSVVSNVVSVVSNVVVVVVVVVVVVVVVVVVVVD/DVVVVVVVVVVVVCVVVVVVVVD/DVVVVVVVVVCVVVVVVVVD

InterPro domains:
  IPR000555 JAB1/MPN/MOV34 metalloenzyme domain [PF01398] (253-361)
  IPR000555 JAB1/MPN/MOV34 metalloenzyme domain [SM00232] (256-382)
  IPR015063 USP8 dimerisation domain [PF08969] (13-116)
  IPR037518 MPN domain [PS50249] (257-388)
  IPR044098 STAMBP/STALP-like, MPN domain [cd08066] (254-424)

CATH classification: 1.20.58.80

Sequence (322 aa):
SDHGDVSLPPEDRVRALSQLGSAVEVNEDIPPRRYFRSGVEIIRMASIYSEEGNIEHAFILYNKYITLFIEKLPKHRDYKSAVIPEKKDTVKKLKEIAFPKAEELKAEELLKRRYTKEYTEYNEEKKKEAEELARNMAIQQELSDHGDVSLPPEDRVRALSQLGSAVEVNEDIPPRRYFRSGVEIIRRMASIYSEEGNIIEEHAFILYNKYITLFIEKLPKHRDYKSAVIPEKKDTVKKLKEIAFPKAEELKAELLKRRYTKEYTEYNEEKKKKEAEELARNMAIQSEDEEEEEEALEAMQSRLATLRSEEEEEEALEAMQSRLATLRS

Solvent-accessible surface area: 19033 Å² total; per-residue (Å²): 94,88,52,44,51,55,42,46,56,14,67,42,5,2,80,19,0,1,103,102,0,21,72,14,132,30,75,62,137,38,71,5,85,127,30,5,129,55,0,71,127,32,8,161,90,0,54,92,55,18,158,124,47,60,12,33,66,0,0,37,27,3,0,72,6,0,0,4,4,5,46,47,0,40,156,7,178,64,12,179,97,26,129,6,87,52,5,125,82,11,10,132,71,0,88,31,62,0,0,7,59,0,15,29,2,32,15,56,0,37,87,91,0,36,134,49,63,49,95,66,61,120,87,76,135,146,86,63,108,108,108,61,156,86,142,80,78,93,160,147,186,111,85,48,43,58,55,47,44,51,12,68,52,6,1,87,22,0,1,123,96,0,17,63,32,150,33,76,63,135,40,71,6,81,129,28,4,132,41,3,82,86,30,22,138,95,0,45,97,58,38,148,122,43,59,7,47,69,0,0,25,21,5,0,74,4,0,0,6,1,6,48,58,0,36,157,6,185,64,9,201,93,30,132,18,92,42,3,105,91,10,10,76,68,0,36,83,33,0,0,7,92,0,20,70,10,26,34,80,0,43,144,102,3,66,114,42,63,61,92,72,58,88,95,69,118,116,92,60,70,82,108,62,137,69,136,83,145,182,105,152,71,56,93,126,14,36,102,21,5,98,70,9,96,80,40,6,65,56,3,47,75,129,139,138,32,47,111,23,4,116,72,11,97,71,10,4,61,16,1,61,52

GO terms:
  GO:0101005 deubiquitinase activity (F, IDA)
  GO:0032154 cleavage furrow (C, IDA)
  GO:0016579 protein deubiquitination (P, IMP)
  GO:0000281 mitotic cytokinesis (P, IMP)
  GO:0061578 K63-linked deubiquitinase activity (F, IDA)
  GO:0005634 nucleus (C, EXP)
  GO:0005737 cytoplasm (C, EXP)
  GO:0005769 early endosome (C, EXP)
  GO:0016020 membrane (C, EXP)
  GO:0046580 negative regulation of Ras protein signal transduction (P, IMP)
  GO:0051898 negative regulation of phosphatidylinositol 3-kinase/protein kinase B signal transduction (P, IMP)
  GO:0005634 nucleus (C, TAS)
  GO:0007259 cell surface receptor signaling pathway via JAK-STAT (P, TAS)
  GO:0008284 positive regulation of cell population proliferation (P, TAS)
  GO:0005829 cytosol (C, TAS)
  GO:0005515 protein binding (F, IPI)
  GO:0005654 nucleoplasm (C, IDA)
  GO:0005829 cytosol (C, IDA)
  GO:0005886 plasma membrane (C, IDA)
  GO:0070062 extracellular exosome (C, HDA)